Protein AF-A0A7J6PL85-F1 (afdb_monomer)

Structure (mmCIF, N/CA/C/O backbone):
data_AF-A0A7J6PL85-F1
#
_entry.id   AF-A0A7J6PL85-F1
#
loop_
_atom_site.group_PDB
_atom_site.id
_atom_site.type_symbol
_atom_site.label_atom_id
_atom_site.label_alt_id
_atom_site.label_comp_id
_atom_site.label_asym_id
_atom_site.label_entity_id
_atom_site.label_seq_id
_atom_site.pdbx_PDB_ins_code
_atom_site.Cartn_x
_atom_site.Cartn_y
_atom_site.Cartn_z
_atom_site.occupancy
_atom_site.B_iso_or_equiv
_atom_site.auth_seq_id
_atom_site.auth_comp_id
_atom_site.auth_asym_id
_atom_site.auth_atom_id
_atom_site.pdbx_PDB_model_num
ATOM 1 N N . MET A 1 1 ? -29.085 -3.460 -25.837 1.00 32.34 1 MET A N 1
ATOM 2 C CA . MET A 1 1 ? -28.084 -3.236 -24.777 1.00 32.34 1 MET A CA 1
ATOM 3 C C . MET A 1 1 ? -27.396 -4.567 -24.543 1.00 32.34 1 MET A C 1
ATOM 5 O O . MET A 1 1 ? -28.052 -5.490 -24.081 1.00 32.34 1 MET A O 1
ATOM 9 N N . SER A 1 2 ? -26.162 -4.719 -25.025 1.00 23.70 2 SER A N 1
ATOM 10 C CA . SER A 1 2 ? -25.351 -5.925 -24.816 1.00 23.70 2 SER A CA 1
ATOM 11 C C . SER A 1 2 ? -24.736 -5.886 -23.416 1.00 23.70 2 SER A C 1
ATOM 13 O O . SER A 1 2 ? -24.353 -4.797 -22.989 1.00 23.70 2 SER A O 1
ATOM 15 N N . PRO A 1 3 ? -24.617 -7.018 -22.706 1.00 29.41 3 PRO A N 1
ATOM 16 C CA . PRO A 1 3 ? -23.862 -7.046 -21.464 1.00 29.41 3 PRO A CA 1
ATOM 17 C C . PRO A 1 3 ? -22.378 -6.866 -21.807 1.00 29.41 3 PRO A C 1
ATOM 19 O O . PRO A 1 3 ? -21.839 -7.587 -22.646 1.00 29.41 3 PRO A O 1
ATOM 22 N N . THR A 1 4 ? -21.749 -5.855 -21.219 1.00 28.17 4 THR A N 1
ATOM 23 C CA . THR A 1 4 ? -20.310 -5.598 -21.306 1.00 28.17 4 THR A CA 1
ATOM 24 C C . THR A 1 4 ? -19.564 -6.749 -20.628 1.00 28.17 4 THR A C 1
ATOM 26 O O . THR A 1 4 ? -19.871 -7.118 -19.496 1.00 28.17 4 THR A O 1
ATOM 29 N N . SER A 1 5 ? -18.627 -7.363 -21.345 1.00 25.48 5 SER A N 1
ATOM 30 C CA . SER A 1 5 ? -17.845 -8.509 -20.877 1.00 25.48 5 SER A CA 1
ATOM 31 C C . SER A 1 5 ? -16.784 -8.064 -19.865 1.00 25.48 5 SER A C 1
ATOM 33 O O . SER A 1 5 ? -15.916 -7.266 -20.206 1.00 25.48 5 SER A O 1
ATOM 35 N N . LEU A 1 6 ? -16.829 -8.598 -18.643 1.00 31.00 6 LEU A N 1
ATOM 36 C CA . LEU A 1 6 ? -15.729 -8.531 -17.674 1.00 31.00 6 LEU A CA 1
ATOM 37 C C . LEU A 1 6 ? -14.743 -9.677 -17.956 1.00 31.00 6 LEU A C 1
ATOM 39 O O . LEU A 1 6 ? -15.167 -10.824 -18.114 1.00 31.00 6 LEU A O 1
ATOM 43 N N . LEU A 1 7 ? -13.444 -9.377 -18.025 1.00 30.30 7 LEU A N 1
ATOM 44 C CA . LEU A 1 7 ? -12.375 -10.362 -18.216 1.00 30.30 7 LEU A CA 1
ATOM 45 C C . LEU A 1 7 ? -11.677 -10.610 -16.867 1.00 30.30 7 LEU A C 1
ATOM 47 O O . LEU A 1 7 ? -11.223 -9.662 -16.235 1.00 30.30 7 LEU A O 1
ATOM 51 N N . PHE A 1 8 ? -11.584 -11.870 -16.435 1.00 33.50 8 PHE A N 1
ATOM 52 C CA . PHE A 1 8 ? -10.856 -12.275 -15.226 1.00 33.50 8 PHE A CA 1
ATOM 53 C C . PHE A 1 8 ? -9.713 -13.212 -15.602 1.00 33.50 8 PHE A C 1
ATOM 55 O O . PHE A 1 8 ? -9.934 -14.197 -16.307 1.00 33.50 8 PHE A O 1
ATOM 62 N N . ALA A 1 9 ? -8.511 -12.926 -15.104 1.00 36.53 9 ALA A N 1
ATOM 63 C CA . ALA A 1 9 ? -7.344 -13.786 -15.253 1.00 36.53 9 ALA A CA 1
ATOM 64 C C . ALA A 1 9 ? -6.794 -14.140 -13.865 1.00 36.53 9 ALA A C 1
ATOM 66 O O . ALA A 1 9 ? -6.409 -13.265 -13.094 1.00 36.53 9 ALA A O 1
ATOM 67 N N . ALA A 1 10 ? -6.760 -15.433 -13.543 1.00 36.88 10 ALA A N 1
ATOM 68 C CA . ALA A 1 10 ? -6.036 -15.950 -12.388 1.00 36.88 10 ALA A CA 1
ATOM 69 C C . ALA A 1 10 ? -4.664 -16.438 -12.867 1.00 36.88 10 ALA A C 1
ATOM 71 O O . ALA A 1 10 ? -4.587 -17.377 -13.661 1.00 36.88 10 ALA A O 1
ATOM 72 N N . VAL A 1 11 ? -3.586 -15.807 -12.397 1.00 41.03 11 VAL A N 1
ATOM 73 C CA . VAL A 1 11 ? -2.214 -16.178 -12.767 1.00 41.03 11 VAL A CA 1
ATOM 74 C C . VAL A 1 11 ? -1.574 -16.947 -11.611 1.00 41.03 11 VAL A C 1
ATOM 76 O O . VAL A 1 11 ? -1.274 -16.394 -10.556 1.00 41.03 11 VAL A O 1
ATOM 79 N N . LEU A 1 12 ? -1.352 -18.249 -11.806 1.00 41.53 12 LEU A N 1
ATOM 80 C CA . LEU A 1 12 ? -0.522 -19.065 -10.918 1.00 41.53 12 LEU A CA 1
ATOM 81 C C . LEU A 1 12 ? 0.954 -18.797 -11.244 1.00 41.53 12 LEU A C 1
ATOM 83 O O . LEU A 1 12 ? 1.501 -19.345 -12.199 1.00 41.53 12 LEU A O 1
ATOM 87 N N . LEU A 1 13 ? 1.616 -17.977 -10.423 1.00 46.09 13 LEU A N 1
ATOM 88 C CA . LEU A 1 13 ? 3.002 -17.526 -10.636 1.00 46.09 13 LEU A CA 1
ATOM 89 C C . LEU A 1 13 ? 4.075 -18.629 -10.578 1.00 46.09 13 LEU A C 1
ATOM 91 O O . LEU A 1 13 ? 5.240 -18.364 -10.855 1.00 46.09 13 LEU A O 1
ATOM 95 N N . GLY A 1 14 ? 3.713 -19.876 -10.263 1.00 39.44 14 GLY A N 1
ATOM 96 C CA . GLY A 1 14 ? 4.675 -20.964 -10.065 1.00 39.44 14 GLY A CA 1
ATOM 97 C C . GLY A 1 14 ? 5.563 -21.290 -11.274 1.00 39.44 14 GLY A C 1
ATOM 98 O O . GLY A 1 14 ? 6.626 -21.862 -11.065 1.00 39.44 14 GLY A O 1
ATOM 99 N N . ASN A 1 15 ? 5.161 -20.921 -12.501 1.00 41.66 15 ASN A N 1
ATOM 100 C CA . ASN A 1 15 ? 5.926 -21.167 -13.738 1.00 41.66 15 ASN A CA 1
ATOM 101 C C . ASN A 1 15 ? 5.885 -20.018 -14.774 1.00 41.66 15 ASN A C 1
ATOM 103 O O . ASN A 1 15 ? 6.447 -20.177 -15.854 1.00 41.66 15 ASN A O 1
ATOM 107 N N . VAL A 1 16 ? 5.202 -18.898 -14.498 1.00 46.56 16 VAL A N 1
ATOM 108 C CA . VAL A 1 16 ? 4.890 -17.859 -15.515 1.00 46.56 16 VAL A CA 1
ATOM 109 C C . VAL A 1 16 ? 5.818 -16.642 -15.429 1.00 46.56 16 VAL A C 1
ATOM 111 O O . VAL A 1 16 ? 5.873 -15.825 -16.342 1.00 46.56 16 VAL A O 1
ATOM 114 N N . ILE A 1 17 ? 6.609 -16.532 -14.362 1.00 51.84 17 ILE A N 1
ATOM 115 C CA . ILE A 1 17 ? 7.588 -15.457 -14.236 1.00 51.84 17 ILE A CA 1
ATOM 116 C C . ILE A 1 17 ? 8.769 -15.771 -15.169 1.00 51.84 17 ILE A C 1
ATOM 118 O O . ILE A 1 17 ? 9.595 -16.637 -14.874 1.00 51.84 17 ILE A O 1
ATOM 122 N N . GLY A 1 18 ? 8.821 -15.093 -16.320 1.00 59.50 18 GLY A N 1
ATOM 123 C CA . GLY A 1 18 ? 9.955 -15.146 -17.245 1.00 59.50 18 GLY A CA 1
ATOM 124 C C . GLY A 1 18 ? 11.273 -14.722 -16.582 1.00 59.50 18 GLY A C 1
ATOM 125 O O . GLY A 1 18 ? 11.308 -14.321 -15.419 1.00 59.50 18 GLY A O 1
ATOM 126 N N . GLN A 1 19 ? 12.391 -14.801 -17.311 1.00 74.31 19 GLN A N 1
ATOM 127 C CA . GLN A 1 19 ? 13.649 -14.233 -16.815 1.00 74.31 19 GLN A CA 1
ATOM 128 C C . GLN A 1 19 ? 13.464 -12.730 -16.593 1.00 74.31 19 GLN A C 1
ATOM 130 O O . GLN A 1 19 ? 13.369 -11.974 -17.555 1.00 74.31 19 GLN A O 1
ATOM 135 N N . GLY A 1 20 ? 13.371 -12.326 -15.327 1.00 82.50 20 GLY A N 1
ATOM 136 C CA . GLY A 1 20 ? 13.202 -10.929 -14.968 1.00 82.50 20 GLY A CA 1
ATOM 137 C C . GLY A 1 20 ? 14.449 -10.113 -15.273 1.00 82.50 20 GLY A C 1
ATOM 138 O O . GLY A 1 20 ? 15.578 -10.604 -15.159 1.00 82.50 20 GLY A O 1
ATOM 139 N N . SER A 1 21 ? 14.243 -8.856 -15.636 1.00 89.00 21 SER A N 1
ATOM 140 C CA . SER A 1 21 ? 15.318 -7.900 -15.867 1.00 89.00 21 SER A CA 1
ATOM 141 C C . SER A 1 21 ? 15.593 -7.135 -14.583 1.00 89.00 21 SER A C 1
ATOM 143 O O . SER A 1 21 ? 14.710 -6.485 -14.031 1.00 89.00 21 SER A O 1
ATOM 145 N N . VAL A 1 22 ? 16.830 -7.221 -14.094 1.00 91.62 22 VAL A N 1
ATOM 146 C CA . VAL A 1 22 ? 17.271 -6.402 -12.964 1.00 91.62 22 VAL A CA 1
ATOM 147 C C . VAL A 1 22 ? 17.474 -4.978 -13.451 1.00 91.62 22 VAL A C 1
ATOM 149 O O . VAL A 1 22 ? 18.217 -4.753 -14.407 1.00 91.62 22 VAL A O 1
ATOM 152 N N . VAL A 1 23 ? 16.846 -4.030 -12.768 1.00 92.31 23 VAL A N 1
ATOM 153 C CA . VAL A 1 23 ? 16.918 -2.609 -13.103 1.00 92.31 23 VAL A CA 1
ATOM 154 C C . VAL A 1 23 ? 17.496 -1.810 -11.953 1.00 92.31 23 VAL A C 1
ATOM 156 O O . VAL A 1 23 ? 17.342 -2.141 -10.774 1.00 92.31 23 VAL A O 1
ATOM 159 N N . GLN A 1 24 ? 18.215 -0.755 -12.318 1.00 89.94 24 GLN A N 1
ATOM 160 C CA . GLN A 1 24 ? 18.786 0.158 -11.350 1.00 89.94 24 GLN A CA 1
ATOM 161 C C . GLN A 1 24 ? 17.707 1.135 -10.883 1.00 89.94 24 GLN A C 1
ATOM 163 O O . GLN A 1 24 ? 17.022 1.764 -11.692 1.00 89.94 24 GLN A O 1
ATOM 168 N N . LEU A 1 25 ? 17.597 1.270 -9.564 1.00 92.12 25 LEU A N 1
ATOM 169 C CA . LEU A 1 25 ? 16.808 2.306 -8.923 1.00 92.12 25 LEU A CA 1
ATOM 170 C C . LEU A 1 25 ? 17.725 3.301 -8.231 1.00 92.12 25 LEU A C 1
ATOM 172 O O . LEU A 1 25 ? 18.652 2.927 -7.507 1.00 92.12 25 LEU A O 1
ATOM 176 N N . GLU A 1 26 ? 17.423 4.573 -8.421 1.00 94.38 26 GLU A N 1
ATOM 177 C CA . GLU A 1 26 ? 17.854 5.627 -7.524 1.00 94.38 26 GLU A CA 1
ATOM 178 C C . GLU A 1 26 ? 16.820 5.748 -6.409 1.00 94.38 26 GLU A C 1
ATOM 180 O O . GLU A 1 26 ? 15.614 5.684 -6.654 1.00 94.38 26 GLU A O 1
ATOM 185 N N . GLN A 1 27 ? 17.285 5.905 -5.171 1.00 94.38 27 GLN A N 1
ATOM 186 C CA . GLN A 1 27 ? 16.391 6.112 -4.040 1.00 94.38 27 GLN A CA 1
ATOM 187 C C . GLN A 1 27 ? 16.843 7.278 -3.172 1.00 94.38 27 GLN A C 1
ATOM 189 O O . GLN A 1 27 ? 18.034 7.443 -2.900 1.00 94.38 27 GLN A O 1
ATOM 194 N N . GLU A 1 28 ? 15.880 8.055 -2.688 1.00 94.12 28 GLU A N 1
ATOM 195 C CA . GLU A 1 28 ? 16.103 9.136 -1.734 1.00 94.12 28 GLU A CA 1
ATOM 196 C C . GLU A 1 28 ? 15.098 9.035 -0.585 1.00 94.12 28 GLU A C 1
ATOM 198 O O . GLU A 1 28 ? 13.895 8.900 -0.802 1.00 94.12 28 GLU A O 1
ATOM 203 N N . SER A 1 29 ? 15.579 9.118 0.658 1.00 91.38 29 SER A N 1
ATOM 204 C CA . SER A 1 29 ? 14.690 9.216 1.815 1.00 91.38 29 SER A CA 1
ATOM 205 C C . SER A 1 29 ? 14.202 10.650 1.963 1.00 91.38 29 SER A C 1
ATOM 207 O O . SER A 1 29 ? 14.999 11.564 2.165 1.00 91.38 29 SER A O 1
ATOM 209 N N . LEU A 1 30 ? 12.888 10.828 1.963 1.00 88.56 30 LEU A N 1
ATOM 210 C CA . LEU A 1 30 ? 12.259 12.134 2.091 1.00 88.56 30 LEU A CA 1
ATOM 211 C C . LEU A 1 30 ? 11.667 12.337 3.488 1.00 88.56 30 LEU A C 1
ATOM 213 O O . LEU A 1 30 ? 11.189 11.381 4.111 1.00 88.56 30 LEU A O 1
ATOM 217 N N . PRO A 1 31 ? 11.657 13.580 3.998 1.00 84.19 31 PRO A N 1
ATOM 218 C CA . PRO A 1 31 ? 10.855 13.908 5.161 1.00 84.19 31 PRO A CA 1
ATOM 219 C C . PRO A 1 31 ? 9.374 13.819 4.793 1.00 84.19 31 PRO A C 1
ATOM 221 O O . PRO A 1 31 ? 8.938 14.336 3.766 1.00 84.19 31 PRO A O 1
ATOM 224 N N . PHE A 1 32 ? 8.584 13.217 5.673 1.00 80.12 32 PHE A N 1
ATOM 225 C CA . PHE A 1 32 ? 7.135 13.250 5.557 1.00 80.12 32 PHE A CA 1
ATOM 226 C C . PHE A 1 32 ? 6.590 14.404 6.382 1.00 80.12 32 PHE A C 1
ATOM 228 O O . PHE A 1 32 ? 6.804 14.471 7.597 1.00 80.12 32 PHE A O 1
ATOM 235 N N . LEU A 1 33 ? 5.933 15.330 5.690 1.00 71.56 33 LEU A N 1
ATOM 236 C CA . LEU A 1 33 ? 5.403 16.555 6.260 1.00 71.56 33 LEU A CA 1
ATOM 237 C C . LEU A 1 33 ? 3.882 16.488 6.278 1.00 71.56 33 LEU A C 1
ATOM 239 O O . LEU A 1 33 ? 3.248 16.353 5.235 1.00 71.56 33 LEU A O 1
ATOM 243 N N . VAL A 1 34 ? 3.292 16.658 7.457 1.00 68.06 34 VAL A N 1
ATOM 244 C CA . VAL A 1 34 ? 1.852 16.908 7.598 1.00 68.06 34 VAL A CA 1
ATOM 245 C C . VAL A 1 34 ? 1.702 18.253 8.277 1.00 68.06 34 VAL A C 1
ATOM 247 O O . VAL A 1 34 ? 2.206 18.452 9.383 1.00 68.06 34 VAL A O 1
ATOM 250 N N . ASN A 1 35 ? 1.046 19.196 7.597 1.00 65.81 35 ASN A N 1
ATOM 251 C CA . ASN A 1 35 ? 0.912 20.582 8.059 1.00 65.81 35 ASN A CA 1
ATOM 252 C C . ASN A 1 35 ? 2.269 21.200 8.470 1.00 65.81 35 ASN A C 1
ATOM 254 O O . ASN A 1 35 ? 2.372 21.864 9.499 1.00 65.81 35 ASN A O 1
ATOM 258 N N . GLY A 1 36 ? 3.331 20.911 7.708 1.00 65.25 36 GLY A N 1
ATOM 259 C CA . GLY A 1 36 ? 4.684 21.422 7.960 1.00 65.25 36 GLY A CA 1
ATOM 260 C C . GLY A 1 36 ? 5.449 20.773 9.123 1.00 65.25 36 GLY A C 1
ATOM 261 O O . GLY A 1 36 ? 6.553 21.213 9.427 1.00 65.25 36 GLY A O 1
ATOM 262 N N . THR A 1 37 ? 4.909 19.735 9.771 1.00 63.72 37 THR A N 1
ATOM 263 C CA . THR A 1 37 ? 5.588 19.016 10.868 1.00 63.72 37 THR A CA 1
ATOM 264 C C . THR A 1 37 ? 6.171 17.693 10.364 1.00 63.72 37 THR A C 1
ATOM 266 O O . THR A 1 37 ? 5.500 16.989 9.614 1.00 63.72 37 THR A O 1
ATOM 269 N N . THR A 1 38 ? 7.402 17.348 10.762 1.00 68.12 38 THR A N 1
ATOM 270 C CA . THR A 1 38 ? 8.049 16.052 10.469 1.00 68.12 38 THR A CA 1
ATOM 271 C C . THR A 1 38 ? 7.699 14.986 11.513 1.00 68.12 38 THR A C 1
ATOM 273 O O . THR A 1 38 ? 7.368 15.314 12.650 1.00 68.12 38 THR A O 1
ATOM 276 N N . GLY A 1 39 ? 7.805 13.699 11.150 1.00 63.38 39 GLY A N 1
ATOM 277 C CA . GLY A 1 39 ? 7.659 12.586 12.106 1.00 63.38 39 GLY A CA 1
ATOM 278 C C . GLY A 1 39 ? 6.240 12.459 12.662 1.00 63.38 39 GLY A C 1
ATOM 279 O O . GLY A 1 39 ? 6.032 12.379 13.871 1.00 63.38 39 GLY A O 1
ATOM 280 N N . VAL A 1 40 ? 5.255 12.526 11.769 1.00 82.00 40 VAL A N 1
ATOM 281 C CA . VAL A 1 40 ? 3.859 12.739 12.143 1.00 82.00 40 VAL A CA 1
ATOM 282 C C . VAL A 1 40 ? 3.195 11.429 12.544 1.00 82.00 40 VAL A C 1
ATOM 284 O O . VAL A 1 40 ? 3.181 10.457 11.788 1.00 82.00 40 VAL A O 1
ATOM 287 N N . THR A 1 41 ? 2.558 11.456 13.711 1.00 87.25 41 THR A N 1
ATOM 288 C CA . THR A 1 41 ? 1.523 10.495 14.087 1.00 87.25 41 THR A CA 1
ATOM 289 C C . THR A 1 41 ? 0.158 11.079 13.745 1.00 87.25 41 THR A C 1
ATOM 291 O O . THR A 1 41 ? -0.260 12.085 14.322 1.00 87.25 41 THR A O 1
ATOM 294 N N . ILE A 1 42 ? -0.562 10.439 12.827 1.00 88.81 42 ILE A N 1
ATOM 295 C CA . ILE A 1 42 ? -1.944 10.781 12.492 1.00 88.81 42 ILE A CA 1
ATOM 296 C C . ILE A 1 42 ? -2.858 10.004 13.443 1.00 88.81 42 ILE A C 1
ATOM 298 O O . ILE A 1 42 ? -2.904 8.779 13.423 1.00 88.81 42 ILE A O 1
ATOM 302 N N . THR A 1 43 ? -3.562 10.712 14.321 1.00 90.81 43 THR A N 1
ATOM 303 C CA . THR A 1 43 ? -4.440 10.102 15.332 1.00 90.81 43 THR A CA 1
ATOM 304 C C . THR A 1 43 ? -5.860 9.957 14.794 1.00 90.81 43 THR A C 1
ATOM 306 O O . THR A 1 43 ? -6.451 10.940 14.352 1.00 90.81 43 THR A O 1
ATOM 309 N N . SER A 1 44 ? -6.449 8.767 14.919 1.00 91.81 44 SER A N 1
ATOM 310 C CA . SER A 1 44 ? -7.852 8.497 14.571 1.00 91.81 44 SER A CA 1
ATOM 311 C C . SER A 1 44 ? -8.636 7.918 15.761 1.00 91.81 44 SER A C 1
ATOM 313 O O . SER A 1 44 ? -8.043 7.526 16.777 1.00 91.81 44 SER A O 1
ATOM 315 N N . PRO A 1 45 ? -9.976 7.815 15.677 1.00 92.56 45 PRO A N 1
ATOM 316 C CA . PRO A 1 45 ? -10.778 7.170 16.716 1.00 92.56 45 PRO A CA 1
ATOM 317 C C . PRO A 1 45 ? -10.419 5.697 16.964 1.00 92.56 45 PRO A C 1
ATOM 319 O O . PRO A 1 45 ? -10.600 5.216 18.083 1.00 92.56 45 PRO A O 1
ATOM 322 N N . ILE A 1 46 ? -9.901 4.987 15.954 1.00 93.44 46 ILE A N 1
ATOM 323 C CA . ILE A 1 46 ? -9.644 3.539 16.027 1.00 93.44 46 ILE A CA 1
ATOM 324 C C . ILE A 1 46 ? -8.163 3.165 16.078 1.00 93.44 46 ILE A C 1
ATOM 326 O O . ILE A 1 46 ? -7.840 1.993 16.234 1.00 93.44 46 ILE A O 1
ATOM 330 N N . GLY A 1 47 ? -7.255 4.131 15.994 1.00 94.31 47 GLY A N 1
ATOM 331 C CA . GLY A 1 47 ? -5.822 3.864 16.005 1.00 94.31 47 GLY A CA 1
ATOM 332 C C . GLY A 1 47 ? -4.998 5.065 15.593 1.00 94.31 47 GLY A C 1
ATOM 333 O O . GLY A 1 47 ? -5.543 6.067 15.129 1.00 94.31 47 GLY A O 1
ATOM 334 N N . ASP A 1 48 ? -3.692 4.939 15.746 1.00 95.12 48 ASP A N 1
ATOM 335 C CA . ASP A 1 48 ? -2.740 5.968 15.354 1.00 95.12 48 ASP A CA 1
ATOM 336 C C . ASP A 1 48 ? -1.899 5.442 14.186 1.00 95.12 48 ASP A C 1
ATOM 338 O O . ASP A 1 48 ? -1.465 4.292 14.205 1.00 95.12 48 ASP A O 1
ATOM 342 N N . LEU A 1 49 ? -1.699 6.260 13.158 1.00 94.25 49 LEU A N 1
ATOM 343 C CA . LEU A 1 49 ? -0.874 5.946 11.996 1.00 94.25 49 LEU A CA 1
ATOM 344 C C . LEU A 1 49 ? 0.431 6.739 12.109 1.00 94.25 49 LEU A C 1
ATOM 346 O O . LEU A 1 49 ? 0.444 7.960 11.953 1.00 94.25 49 LEU A O 1
ATOM 350 N N . MET A 1 50 ? 1.517 6.056 12.453 1.00 94.19 50 MET A N 1
ATOM 351 C CA . MET A 1 50 ? 2.824 6.654 12.709 1.00 94.19 50 MET A CA 1
ATOM 352 C C . MET A 1 50 ? 3.692 6.547 11.462 1.00 94.19 50 MET A C 1
ATOM 354 O O . MET A 1 50 ? 3.965 5.444 10.994 1.00 94.19 50 MET A O 1
ATOM 358 N N . HIS A 1 51 ? 4.136 7.679 10.919 1.00 93.00 51 HIS A N 1
ATOM 359 C CA . HIS A 1 51 ? 5.057 7.673 9.783 1.00 93.00 51 HIS A CA 1
ATOM 360 C C . HIS A 1 51 ? 6.399 7.030 10.151 1.00 93.00 51 HIS A C 1
ATOM 362 O O . HIS A 1 51 ? 6.999 7.375 11.169 1.00 93.00 51 HIS A O 1
ATOM 368 N N . ILE A 1 52 ? 6.870 6.115 9.301 1.00 93.94 52 ILE A N 1
ATOM 369 C CA . ILE A 1 52 ? 8.174 5.458 9.441 1.00 93.94 52 ILE A CA 1
ATOM 370 C C . ILE A 1 52 ? 9.170 6.039 8.438 1.00 93.94 52 ILE A C 1
ATOM 372 O O . ILE A 1 52 ? 10.271 6.461 8.814 1.00 93.94 52 ILE A O 1
ATOM 376 N N . GLN A 1 53 ? 8.789 6.053 7.157 1.00 93.50 53 GLN A N 1
ATOM 377 C CA . GLN A 1 53 ? 9.662 6.455 6.058 1.00 93.50 53 GLN A CA 1
ATOM 378 C C . GLN A 1 53 ? 8.870 6.804 4.800 1.00 93.50 53 GLN A C 1
ATOM 380 O O . GLN A 1 53 ? 7.818 6.229 4.540 1.00 93.50 53 GLN A O 1
ATOM 385 N N . THR A 1 54 ? 9.402 7.735 4.013 1.00 91.94 54 THR A N 1
ATOM 386 C CA . THR A 1 54 ? 9.017 7.936 2.615 1.00 91.94 54 THR A CA 1
ATOM 387 C C . THR A 1 54 ? 10.272 7.797 1.768 1.00 91.94 54 THR A C 1
ATOM 389 O O . THR A 1 54 ? 11.272 8.465 2.034 1.00 91.94 54 THR A O 1
ATOM 392 N N . LEU A 1 55 ? 10.227 6.911 0.782 1.00 92.94 55 LEU A N 1
ATOM 393 C CA . LEU A 1 55 ? 11.259 6.729 -0.226 1.00 92.94 55 LEU A CA 1
ATOM 394 C C . LEU A 1 55 ? 10.755 7.287 -1.547 1.00 92.94 55 LEU A C 1
ATOM 396 O O . LEU A 1 55 ? 9.681 6.911 -2.006 1.00 92.94 55 LEU A O 1
ATOM 400 N N . ARG A 1 56 ? 11.551 8.149 -2.166 1.00 92.38 56 ARG A N 1
ATOM 401 C CA . ARG A 1 56 ? 11.438 8.463 -3.584 1.00 92.38 56 ARG A CA 1
ATOM 402 C C . ARG A 1 56 ? 12.239 7.434 -4.346 1.00 92.38 56 ARG A C 1
ATOM 404 O O . ARG A 1 56 ? 13.428 7.302 -4.078 1.00 92.38 56 ARG A O 1
ATOM 411 N N . LEU A 1 57 ? 11.592 6.720 -5.247 1.00 92.69 57 LEU A N 1
ATOM 412 C CA . LEU A 1 57 ? 12.198 5.766 -6.158 1.00 92.69 57 LEU A CA 1
ATOM 413 C C . LEU A 1 57 ? 12.186 6.399 -7.544 1.00 92.69 57 LEU A C 1
ATOM 415 O O . LEU A 1 57 ? 11.150 6.898 -7.973 1.00 92.69 57 LEU A O 1
ATOM 419 N N . ALA A 1 58 ? 13.326 6.402 -8.218 1.00 92.12 58 ALA A N 1
ATOM 420 C CA . ALA A 1 58 ? 13.445 6.882 -9.585 1.00 92.12 58 ALA A CA 1
ATOM 421 C C . ALA A 1 58 ? 14.191 5.851 -10.429 1.00 92.12 58 ALA A C 1
ATOM 423 O O . ALA A 1 58 ? 15.108 5.179 -9.945 1.00 92.12 58 ALA A O 1
ATOM 424 N N . SER A 1 59 ? 13.804 5.729 -11.693 1.00 90.06 59 SER A N 1
ATOM 425 C CA . SER A 1 59 ? 14.505 4.885 -12.655 1.00 90.06 59 SER A CA 1
ATOM 426 C C . SER A 1 59 ? 14.621 5.599 -13.995 1.00 90.06 59 SER A C 1
ATOM 428 O O . SER A 1 59 ? 13.663 6.242 -14.421 1.00 90.06 59 SER A O 1
ATOM 430 N N . PRO A 1 60 ? 15.756 5.464 -14.706 1.00 87.50 60 PRO A N 1
ATOM 431 C CA . PRO A 1 60 ? 15.808 5.835 -16.115 1.00 87.50 60 PRO A CA 1
ATOM 432 C C . PRO A 1 60 ? 14.941 4.910 -16.988 1.00 87.50 60 PRO A C 1
ATOM 434 O O . PRO A 1 60 ? 14.662 5.255 -18.134 1.00 87.50 60 PRO A O 1
ATOM 437 N N . ASP A 1 61 ? 14.542 3.742 -16.471 1.00 88.19 61 ASP A N 1
ATOM 438 C CA . ASP A 1 61 ? 13.639 2.815 -17.142 1.00 88.19 61 ASP A CA 1
ATOM 439 C C . ASP A 1 61 ? 12.183 3.119 -16.761 1.00 88.19 61 ASP A C 1
ATOM 441 O O . ASP A 1 61 ? 11.746 2.869 -15.637 1.00 88.19 61 ASP A O 1
ATOM 445 N N . SER A 1 62 ? 11.423 3.655 -17.718 1.00 83.38 62 SER A N 1
ATOM 446 C CA . SER A 1 62 ? 10.022 4.032 -17.517 1.00 83.38 62 SER A CA 1
ATOM 447 C C . SER A 1 62 ? 9.101 2.851 -17.200 1.00 83.38 62 SER A C 1
ATOM 449 O O . SER A 1 62 ? 8.010 3.079 -16.691 1.00 83.38 62 SER A O 1
ATOM 451 N N . SER A 1 63 ? 9.509 1.607 -17.480 1.00 80.19 63 SER A N 1
ATOM 452 C CA . SER A 1 63 ? 8.690 0.412 -17.198 1.00 80.19 63 SER A CA 1
ATOM 453 C C . SER A 1 63 ? 8.587 0.072 -15.704 1.00 80.19 63 SER A C 1
ATOM 455 O O . SER A 1 63 ? 7.693 -0.667 -15.292 1.00 80.19 63 SER A O 1
ATOM 457 N N . VAL A 1 64 ? 9.465 0.647 -14.873 1.00 80.06 64 VAL A N 1
ATOM 458 C CA . VAL A 1 64 ? 9.459 0.478 -13.406 1.00 80.06 64 VAL A CA 1
ATOM 459 C C . VAL A 1 64 ? 8.430 1.380 -12.720 1.00 80.06 64 VAL A C 1
ATOM 461 O O . VAL A 1 64 ? 8.227 1.288 -11.514 1.00 80.06 64 VAL A O 1
ATOM 464 N N . LEU A 1 65 ? 7.817 2.290 -13.468 1.00 78.06 65 LEU A N 1
ATOM 465 C CA . LEU A 1 65 ? 7.026 3.403 -12.954 1.00 78.06 65 LEU A CA 1
ATOM 466 C C . LEU A 1 65 ? 5.552 3.197 -13.322 1.00 78.06 65 LEU A C 1
ATOM 468 O O . LEU A 1 65 ? 5.224 2.246 -14.030 1.00 78.06 65 LEU A O 1
ATOM 472 N N . GLY A 1 66 ? 4.646 4.041 -12.824 1.00 78.25 66 GLY A N 1
ATOM 473 C CA . GLY A 1 66 ? 3.213 3.806 -13.049 1.00 78.25 66 GLY A CA 1
ATOM 474 C C . GLY A 1 66 ? 2.648 2.729 -12.117 1.00 78.25 66 GLY A C 1
ATOM 475 O O . GLY A 1 66 ? 1.817 1.921 -12.527 1.00 78.25 66 GLY A O 1
ATOM 476 N N . MET A 1 67 ? 3.174 2.611 -10.893 1.00 85.81 67 MET A N 1
ATOM 477 C CA . MET A 1 67 ? 2.840 1.494 -10.004 1.00 85.81 67 MET A CA 1
ATOM 478 C C . MET A 1 67 ? 1.493 1.733 -9.307 1.00 85.81 67 MET A C 1
ATOM 480 O O . MET A 1 67 ? 1.380 2.541 -8.384 1.00 85.81 67 MET A O 1
ATOM 484 N N . SER A 1 68 ? 0.467 0.986 -9.720 1.00 77.75 68 SER A N 1
ATOM 485 C CA . SER A 1 68 ? -0.927 1.216 -9.311 1.00 77.75 68 SER A CA 1
ATOM 486 C C . SER A 1 68 ? -1.388 0.356 -8.128 1.00 77.75 68 SER A C 1
ATOM 488 O O . SER A 1 68 ? -2.243 0.779 -7.350 1.00 77.75 68 SER A O 1
ATOM 490 N N . SER A 1 69 ? -0.793 -0.823 -7.926 1.00 85.75 69 SER A N 1
ATOM 491 C CA . SER A 1 69 ? -1.038 -1.670 -6.753 1.00 85.75 69 SER A CA 1
ATOM 492 C C . SER A 1 69 ? 0.227 -2.334 -6.267 1.00 85.75 69 SER A C 1
ATOM 494 O O . SER A 1 69 ? 1.152 -2.584 -7.036 1.00 85.75 69 SER A O 1
ATOM 496 N N . ILE A 1 70 ? 0.251 -2.585 -4.960 1.00 92.31 70 ILE A N 1
ATOM 497 C CA . ILE A 1 70 ? 1.368 -3.187 -4.262 1.00 92.31 70 ILE A CA 1
ATOM 498 C C . ILE A 1 70 ? 0.891 -4.303 -3.337 1.00 92.31 70 ILE A C 1
ATOM 500 O O . ILE A 1 70 ? -0.191 -4.239 -2.760 1.00 92.31 70 ILE A O 1
ATOM 504 N N . LEU A 1 71 ? 1.752 -5.291 -3.142 1.00 91.44 71 LEU A N 1
ATOM 505 C CA . LEU A 1 71 ? 1.704 -6.284 -2.083 1.00 91.44 71 LEU A CA 1
ATOM 506 C C . LEU A 1 71 ? 3.069 -6.341 -1.418 1.00 91.44 71 LEU A C 1
ATOM 508 O O . LEU A 1 71 ? 4.097 -6.192 -2.069 1.00 91.44 71 LEU A O 1
ATOM 512 N N . VAL A 1 72 ? 3.092 -6.608 -0.118 1.00 92.62 72 VAL A N 1
ATOM 513 C CA . VAL A 1 72 ? 4.343 -6.801 0.617 1.00 92.62 72 VAL A CA 1
ATOM 514 C C . VAL A 1 72 ? 4.378 -8.220 1.151 1.00 92.62 72 VAL A C 1
ATOM 516 O O . VAL A 1 72 ? 3.379 -8.732 1.663 1.00 92.62 72 VAL A O 1
ATOM 519 N N . SER A 1 73 ? 5.529 -8.873 1.017 1.00 90.81 73 SER A N 1
ATOM 520 C CA . SER A 1 73 ? 5.731 -10.224 1.514 1.00 90.81 73 SER A CA 1
ATOM 521 C C . SER A 1 73 ? 5.489 -10.275 3.021 1.00 90.81 73 SER A C 1
ATOM 523 O O . SER A 1 73 ? 5.710 -9.306 3.747 1.00 90.81 73 SER A O 1
ATOM 525 N N . THR A 1 74 ? 5.060 -11.430 3.529 1.00 88.44 74 THR A N 1
ATOM 526 C CA . THR A 1 74 ? 4.771 -11.583 4.972 1.00 88.44 74 THR A CA 1
ATOM 527 C C . THR A 1 74 ? 5.982 -11.233 5.855 1.00 88.44 74 THR A C 1
ATOM 529 O O . THR A 1 74 ? 5.832 -10.639 6.923 1.00 88.44 74 THR A O 1
ATOM 532 N N . ASP A 1 75 ? 7.193 -11.557 5.392 1.00 90.38 75 ASP A N 1
ATOM 533 C CA . ASP A 1 75 ? 8.454 -11.237 6.073 1.00 90.38 75 ASP A CA 1
ATOM 534 C C . ASP A 1 75 ? 8.927 -9.784 5.863 1.00 90.38 75 ASP A C 1
ATOM 536 O O . ASP A 1 75 ? 9.886 -9.358 6.502 1.00 90.38 75 ASP A O 1
ATOM 540 N N . GLY A 1 76 ? 8.252 -9.008 5.009 1.00 92.94 76 GLY A N 1
ATOM 541 C CA . GLY A 1 76 ? 8.596 -7.621 4.702 1.00 92.94 76 GLY A CA 1
ATOM 542 C C . GLY A 1 76 ? 9.879 -7.447 3.890 1.00 92.94 76 GLY A C 1
ATOM 543 O O . GLY A 1 76 ? 10.372 -6.327 3.801 1.00 92.94 76 GLY A O 1
ATOM 544 N N . SER A 1 77 ? 10.440 -8.528 3.342 1.00 94.56 77 SER A N 1
ATOM 545 C CA . SER A 1 77 ? 11.688 -8.500 2.569 1.00 94.56 77 SER A CA 1
ATOM 546 C C . SER A 1 77 ? 11.494 -8.201 1.083 1.00 94.56 77 SER A C 1
ATOM 548 O O . SER A 1 77 ? 12.467 -7.937 0.381 1.00 94.56 77 SER A O 1
ATOM 550 N N . GLU A 1 78 ? 10.260 -8.230 0.584 1.00 94.31 78 GLU A N 1
ATOM 551 C CA . GLU A 1 78 ? 9.959 -8.031 -0.829 1.00 94.31 78 GLU A CA 1
ATOM 552 C C . GLU A 1 78 ? 8.623 -7.303 -0.992 1.00 94.31 78 GLU A C 1
ATOM 554 O O . GLU A 1 78 ? 7.654 -7.589 -0.287 1.00 94.31 78 GLU A O 1
ATOM 559 N N . LEU A 1 79 ? 8.568 -6.363 -1.928 1.00 93.94 79 LEU A N 1
ATOM 560 C CA . LEU A 1 79 ? 7.341 -5.724 -2.389 1.00 93.94 79 LEU A CA 1
ATOM 561 C C . LEU A 1 79 ? 7.115 -6.138 -3.840 1.00 93.94 79 LEU A C 1
ATOM 563 O O . LEU A 1 79 ? 8.031 -6.050 -4.646 1.00 93.94 79 LEU A O 1
ATOM 567 N N . LEU A 1 80 ? 5.911 -6.583 -4.169 1.00 91.81 80 LEU A N 1
ATOM 568 C CA . LEU A 1 80 ? 5.452 -6.775 -5.539 1.00 91.81 80 LEU A CA 1
ATOM 569 C C . LEU A 1 80 ? 4.556 -5.598 -5.902 1.00 91.81 80 LEU A C 1
ATOM 571 O O . LEU A 1 80 ? 3.613 -5.315 -5.173 1.00 91.81 80 LEU A O 1
ATOM 575 N N . ALA A 1 81 ? 4.828 -4.945 -7.016 1.00 90.50 81 ALA A N 1
ATOM 576 C CA . ALA A 1 81 ? 4.000 -3.910 -7.597 1.00 90.50 81 ALA A CA 1
ATOM 577 C C . ALA A 1 81 ? 3.522 -4.325 -8.990 1.00 90.50 81 ALA A C 1
ATOM 579 O O . ALA A 1 81 ? 4.158 -5.143 -9.661 1.00 90.50 81 ALA A O 1
ATOM 580 N N . VAL A 1 82 ? 2.408 -3.742 -9.418 1.00 86.88 82 VAL A N 1
ATOM 581 C CA . VAL A 1 82 ? 1.920 -3.833 -10.796 1.00 86.88 82 VAL A CA 1
ATOM 582 C C . VAL A 1 82 ? 2.052 -2.467 -11.441 1.00 86.88 82 VAL A C 1
ATOM 584 O O . VAL A 1 82 ? 1.473 -1.501 -10.937 1.00 86.88 82 VAL A O 1
ATOM 587 N N . SER A 1 83 ? 2.819 -2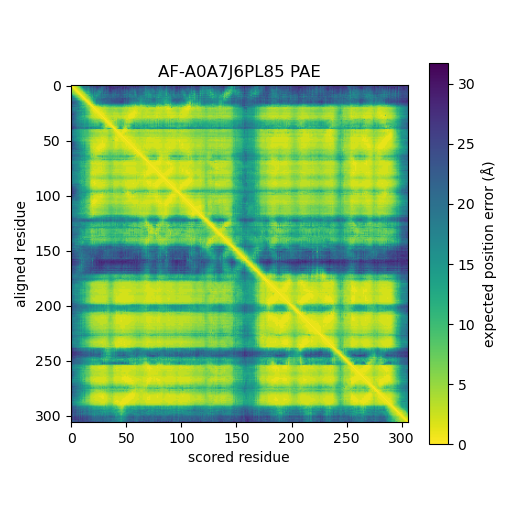.402 -12.525 1.00 84.94 83 SER A N 1
ATOM 588 C CA . SER A 1 83 ? 2.825 -1.264 -13.440 1.00 84.94 83 SER A CA 1
ATOM 589 C C . SER A 1 83 ? 1.806 -1.479 -14.561 1.00 84.94 83 SER A C 1
ATOM 591 O O . SER A 1 83 ? 1.151 -2.521 -14.638 1.00 84.94 83 SER A O 1
ATOM 593 N N . ASP A 1 84 ? 1.668 -0.497 -15.447 1.00 78.88 84 ASP A N 1
ATOM 594 C CA . ASP A 1 84 ? 0.751 -0.572 -16.590 1.00 78.88 84 ASP A CA 1
ATOM 595 C C . ASP A 1 84 ? 1.023 -1.765 -17.524 1.00 78.88 84 ASP A C 1
ATOM 597 O O . ASP A 1 84 ? 0.102 -2.262 -18.176 1.00 78.88 84 ASP A O 1
ATOM 601 N N . SER A 1 85 ? 2.272 -2.233 -17.595 1.00 79.81 85 SER A N 1
ATOM 602 C CA . SER A 1 85 ? 2.702 -3.295 -18.513 1.00 79.81 85 SER A CA 1
ATOM 603 C C . SER A 1 85 ? 3.376 -4.488 -17.840 1.00 79.81 85 SER A C 1
ATOM 605 O O . SER A 1 85 ? 3.470 -5.554 -18.450 1.00 79.81 85 SER A O 1
ATOM 607 N N . ASP A 1 86 ? 3.851 -4.339 -16.604 1.00 86.94 86 ASP A N 1
ATOM 608 C CA . ASP A 1 86 ? 4.770 -5.292 -15.994 1.00 86.94 86 ASP A CA 1
ATOM 609 C C . ASP A 1 86 ? 4.484 -5.522 -14.506 1.00 86.94 86 ASP A C 1
ATOM 611 O O . ASP A 1 86 ? 3.808 -4.760 -13.812 1.00 86.94 86 ASP A O 1
ATOM 615 N N . PHE A 1 87 ? 5.049 -6.607 -13.992 1.00 88.00 87 PHE A N 1
ATOM 616 C CA . PHE A 1 87 ? 5.212 -6.814 -12.563 1.00 88.00 87 PHE A CA 1
ATOM 617 C C . PHE A 1 87 ? 6.587 -6.318 -12.142 1.00 88.00 87 PHE A C 1
ATOM 619 O O . PHE A 1 87 ? 7.598 -6.684 -12.737 1.00 88.00 87 PHE A O 1
ATOM 626 N N . VAL A 1 88 ? 6.643 -5.550 -11.064 1.00 90.69 88 VAL A N 1
ATOM 627 C CA . VAL A 1 88 ? 7.898 -5.051 -10.504 1.00 90.69 88 VAL A CA 1
ATOM 628 C C . VAL A 1 88 ? 8.062 -5.628 -9.110 1.00 90.69 88 VAL A C 1
ATOM 630 O O . VAL A 1 88 ? 7.229 -5.390 -8.242 1.00 90.69 88 VAL A O 1
ATOM 633 N N . THR A 1 89 ? 9.135 -6.370 -8.852 1.00 92.62 89 THR A N 1
ATOM 634 C CA . THR A 1 89 ? 9.511 -6.718 -7.478 1.00 92.62 89 THR A CA 1
ATOM 635 C C . THR A 1 89 ? 10.602 -5.794 -6.975 1.00 92.62 89 THR A C 1
ATOM 637 O O . THR A 1 89 ? 11.578 -5.523 -7.671 1.00 92.62 89 THR A O 1
ATOM 640 N N . LEU A 1 90 ? 10.454 -5.325 -5.741 1.00 94.31 90 LEU A N 1
ATOM 641 C CA . LEU A 1 90 ? 11.441 -4.548 -5.012 1.00 94.31 90 LEU A CA 1
ATOM 642 C C . LEU A 1 90 ? 11.939 -5.385 -3.836 1.00 94.31 90 LEU A C 1
ATOM 644 O O . LEU A 1 90 ? 11.172 -5.715 -2.931 1.00 94.31 90 LEU A O 1
ATOM 648 N N . ALA A 1 91 ? 13.229 -5.704 -3.822 1.00 94.62 91 ALA A N 1
ATOM 649 C CA . ALA A 1 91 ? 13.866 -6.311 -2.663 1.00 94.62 91 ALA A CA 1
ATOM 650 C C . ALA A 1 91 ? 14.046 -5.242 -1.576 1.00 94.62 91 ALA A C 1
ATOM 652 O O . ALA A 1 91 ? 14.765 -4.255 -1.764 1.00 94.62 91 ALA A O 1
ATOM 653 N N . LEU A 1 92 ? 13.384 -5.437 -0.439 1.00 95.31 92 LEU A N 1
ATOM 654 C CA . LEU A 1 92 ? 13.417 -4.537 0.706 1.00 95.31 92 LEU A CA 1
ATOM 655 C C . LEU A 1 92 ? 14.470 -5.018 1.701 1.00 95.31 92 LEU A C 1
ATOM 657 O O . LEU A 1 92 ? 14.345 -6.068 2.333 1.00 95.31 92 LEU A O 1
ATOM 661 N N . GLN A 1 93 ? 15.516 -4.220 1.874 1.00 94.88 93 GLN A N 1
ATOM 662 C CA . GLN A 1 93 ? 16.543 -4.468 2.868 1.00 94.88 93 GLN A CA 1
ATOM 663 C C . GLN A 1 93 ? 16.227 -3.671 4.138 1.00 94.88 93 GLN A C 1
ATOM 665 O O . GLN A 1 93 ? 16.234 -2.437 4.089 1.00 94.88 93 GLN A O 1
ATOM 670 N N . PRO A 1 94 ? 15.967 -4.332 5.280 1.00 91.50 94 PRO A N 1
ATOM 671 C CA . PRO A 1 94 ? 15.726 -3.628 6.528 1.00 91.50 94 PRO A CA 1
ATOM 672 C C . PRO A 1 94 ? 16.967 -2.838 6.950 1.00 91.50 94 PRO A C 1
ATOM 674 O O . PRO A 1 94 ? 18.112 -3.251 6.752 1.00 91.50 94 PRO A O 1
ATOM 677 N N . THR A 1 95 ? 16.717 -1.692 7.564 1.00 90.88 95 THR A N 1
ATOM 678 C CA . THR A 1 95 ? 17.715 -0.796 8.144 1.00 90.88 95 THR A CA 1
ATOM 679 C C . THR A 1 95 ? 17.375 -0.558 9.622 1.00 90.88 95 THR A C 1
ATOM 681 O O . THR A 1 95 ? 16.652 -1.336 10.241 1.00 90.88 95 THR A O 1
ATOM 684 N N . ILE A 1 96 ? 17.929 0.486 10.236 1.00 83.25 96 ILE A N 1
ATOM 685 C CA . ILE A 1 96 ? 17.692 0.799 11.649 1.00 83.25 96 ILE A CA 1
ATOM 686 C C . ILE A 1 96 ? 16.275 1.389 11.820 1.00 83.25 96 ILE A C 1
ATOM 688 O O . ILE A 1 96 ? 15.850 2.208 11.007 1.00 83.25 96 ILE A O 1
ATOM 692 N N . CYS A 1 97 ? 15.579 1.023 12.906 1.00 83.62 97 CYS A N 1
ATOM 693 C CA . CYS A 1 97 ? 14.238 1.519 13.270 1.00 83.62 97 CYS A CA 1
ATOM 694 C C . CYS A 1 97 ? 13.124 1.178 12.260 1.00 83.62 97 CYS A C 1
ATOM 696 O O . CYS A 1 97 ? 12.363 2.064 11.877 1.00 83.62 97 CYS A O 1
ATOM 698 N N . ASP A 1 98 ? 13.048 -0.081 11.815 1.00 84.25 98 ASP A N 1
ATOM 699 C CA . ASP A 1 98 ? 11.964 -0.601 10.954 1.00 84.25 98 ASP A CA 1
ATOM 700 C C . ASP A 1 98 ? 11.808 0.127 9.606 1.00 84.25 98 ASP A C 1
ATOM 702 O O . ASP A 1 98 ? 10.772 0.071 8.945 1.00 84.25 98 ASP A O 1
ATOM 706 N N . ARG A 1 99 ? 12.870 0.817 9.186 1.00 90.25 99 ARG A N 1
ATOM 707 C CA . ARG A 1 99 ? 13.009 1.443 7.872 1.00 90.25 99 ARG A CA 1
ATOM 708 C C . ARG A 1 99 ? 13.569 0.452 6.872 1.00 90.25 99 ARG A C 1
ATOM 710 O O . ARG A 1 99 ? 14.272 -0.484 7.251 1.00 90.25 99 ARG A O 1
ATOM 717 N N . TYR A 1 100 ? 13.371 0.723 5.593 1.00 91.94 100 TYR A N 1
ATOM 718 C CA . TYR A 1 100 ? 13.866 -0.117 4.512 1.00 91.94 100 TYR A CA 1
ATOM 719 C C . TYR A 1 100 ? 14.632 0.717 3.488 1.00 91.94 100 TYR A C 1
ATOM 721 O O . TYR A 1 100 ? 14.374 1.905 3.304 1.00 91.94 100 TYR A O 1
ATOM 729 N N . ASN A 1 101 ? 15.574 0.069 2.817 1.00 93.88 101 ASN A N 1
ATOM 730 C CA . ASN A 1 101 ? 16.102 0.510 1.534 1.00 93.88 101 ASN A CA 1
ATOM 731 C C . ASN A 1 101 ? 15.627 -0.472 0.468 1.00 93.88 101 ASN A C 1
ATOM 733 O O . ASN A 1 101 ? 15.473 -1.662 0.747 1.00 93.88 101 ASN A O 1
ATOM 737 N N . VAL A 1 102 ? 15.460 -0.003 -0.760 1.00 94.69 102 VAL A N 1
ATOM 738 C CA . VAL A 1 102 ? 15.306 -0.885 -1.915 1.00 94.69 102 VAL A CA 1
ATOM 739 C C . VAL A 1 102 ? 16.700 -1.266 -2.398 1.00 94.69 102 VAL A C 1
ATOM 741 O O . VAL A 1 102 ? 17.477 -0.396 -2.792 1.00 94.69 102 VAL A O 1
ATOM 744 N N . SER A 1 103 ? 17.064 -2.542 -2.297 1.00 92.94 103 SER A N 1
ATOM 745 C CA . SER A 1 103 ? 18.393 -3.021 -2.707 1.00 92.94 103 SER A CA 1
ATOM 746 C C . SER A 1 103 ? 18.439 -3.433 -4.176 1.00 92.94 103 SER A C 1
ATOM 748 O O . SER A 1 103 ? 19.496 -3.364 -4.799 1.00 92.94 103 SER A O 1
ATOM 750 N N . GLN A 1 104 ? 17.300 -3.852 -4.726 1.00 93.06 104 GLN A N 1
ATOM 751 C CA . GLN A 1 104 ? 17.172 -4.320 -6.099 1.00 93.06 104 GLN A CA 1
ATOM 752 C C . GLN A 1 104 ? 15.727 -4.161 -6.572 1.00 93.06 104 GLN A C 1
ATOM 754 O O . GLN A 1 104 ? 14.802 -4.395 -5.794 1.00 93.06 104 GLN A O 1
ATOM 759 N N . ALA A 1 105 ? 15.548 -3.832 -7.850 1.00 93.31 105 ALA A N 1
ATOM 760 C CA . ALA A 1 105 ? 14.279 -3.984 -8.545 1.00 93.31 105 ALA A CA 1
ATOM 761 C C . ALA A 1 105 ? 14.413 -5.007 -9.673 1.00 93.31 105 ALA A C 1
ATOM 763 O O . ALA A 1 105 ? 15.441 -5.055 -10.356 1.00 93.31 105 ALA A O 1
ATOM 764 N N . THR A 1 106 ? 13.386 -5.829 -9.855 1.00 91.56 106 THR A N 1
ATOM 765 C CA . THR A 1 106 ? 13.306 -6.790 -10.956 1.00 91.56 106 THR A CA 1
ATOM 766 C C . THR A 1 106 ? 11.974 -6.627 -11.663 1.00 91.56 106 THR A C 1
ATOM 768 O O . THR A 1 106 ? 10.929 -6.655 -11.019 1.00 91.56 106 THR A O 1
ATOM 771 N N . ILE A 1 107 ? 12.018 -6.461 -12.979 1.00 89.81 107 ILE A N 1
ATOM 772 C CA . ILE A 1 107 ? 10.831 -6.362 -13.824 1.00 89.81 107 ILE A CA 1
ATOM 773 C C . ILE A 1 107 ? 10.547 -7.727 -14.425 1.00 89.81 107 ILE A C 1
ATOM 775 O O . ILE A 1 107 ? 11.457 -8.392 -14.928 1.00 89.81 107 ILE A O 1
ATOM 779 N N . TYR A 1 108 ? 9.286 -8.122 -14.400 1.00 87.94 108 TYR A N 1
ATOM 780 C CA . TYR A 1 108 ? 8.788 -9.312 -15.056 1.00 87.94 108 TYR A CA 1
ATOM 781 C C . TYR A 1 108 ? 7.656 -8.929 -16.000 1.00 87.94 108 TYR A C 1
ATOM 783 O O . TYR A 1 108 ? 6.743 -8.222 -15.574 1.00 87.94 108 TYR A O 1
ATOM 791 N N . PRO A 1 109 ? 7.667 -9.436 -17.242 1.00 83.50 109 PRO A N 1
ATOM 792 C CA . PRO A 1 109 ? 6.585 -9.158 -18.167 1.00 83.50 109 PRO A CA 1
ATOM 793 C C . PRO A 1 109 ? 5.268 -9.677 -17.596 1.00 83.50 109 PRO A C 1
ATOM 795 O O . PRO A 1 109 ? 5.198 -10.813 -17.107 1.00 83.50 109 PRO A O 1
ATOM 798 N N . ALA A 1 110 ? 4.220 -8.861 -17.662 1.00 82.38 110 ALA A N 1
ATOM 799 C CA . ALA A 1 110 ? 2.881 -9.330 -17.358 1.00 82.38 110 ALA A CA 1
ATOM 800 C C . ALA A 1 110 ? 2.409 -10.201 -18.528 1.00 82.38 110 ALA A C 1
ATOM 802 O O . ALA A 1 110 ? 2.162 -9.696 -19.619 1.00 82.38 110 ALA A O 1
ATOM 803 N N . LEU A 1 111 ? 2.344 -11.520 -18.328 1.00 78.94 111 LEU A N 1
ATOM 804 C CA . LEU A 1 111 ? 1.959 -12.479 -19.366 1.00 78.94 111 LEU A CA 1
ATOM 805 C C . LEU A 1 111 ? 0.598 -13.112 -19.060 1.00 78.94 111 LEU A C 1
ATOM 807 O O . LEU A 1 111 ? 0.267 -13.378 -17.902 1.00 78.94 111 LEU A O 1
ATOM 811 N N . ASP A 1 112 ? -0.177 -13.380 -20.106 1.00 75.44 112 ASP A N 1
ATOM 812 C CA . ASP A 1 112 ? -1.405 -14.162 -20.041 1.00 75.44 112 ASP A CA 1
ATOM 813 C C . ASP A 1 112 ? -1.101 -15.678 -19.916 1.00 75.44 112 ASP A C 1
ATOM 815 O O . ASP A 1 112 ? 0.064 -16.094 -19.962 1.00 75.44 112 ASP A O 1
ATOM 819 N N . PRO A 1 113 ? -2.118 -16.544 -19.731 1.00 75.69 113 PRO A N 1
ATOM 820 C CA . PRO A 1 113 ? -1.905 -17.990 -19.627 1.00 75.69 113 PRO A CA 1
ATOM 821 C C . PRO A 1 113 ? -1.259 -18.644 -20.859 1.00 75.69 113 PRO A C 1
ATOM 823 O O . PRO A 1 113 ? -0.687 -19.728 -20.728 1.00 75.69 113 PRO A O 1
ATOM 826 N N . ASP A 1 114 ? -1.334 -18.004 -22.027 1.00 79.12 114 ASP A N 1
ATOM 827 C CA . ASP A 1 114 ? -0.721 -18.455 -23.280 1.00 79.12 114 ASP A CA 1
ATOM 828 C C . ASP A 1 114 ? 0.707 -17.890 -23.463 1.00 79.12 114 ASP A C 1
ATOM 830 O O . ASP A 1 114 ? 1.378 -18.166 -24.465 1.00 79.12 114 ASP A O 1
ATOM 834 N N . GLY A 1 115 ? 1.202 -17.123 -22.484 1.00 79.75 115 GLY A N 1
ATOM 835 C CA . GLY A 1 115 ? 2.529 -16.515 -22.474 1.00 79.75 115 GLY A CA 1
ATOM 836 C C . GLY A 1 115 ? 2.646 -15.254 -23.331 1.00 79.75 115 GLY A C 1
ATOM 837 O O . GLY A 1 115 ? 3.768 -14.826 -23.610 1.00 79.75 115 GLY A O 1
ATOM 838 N N . GLN A 1 116 ? 1.532 -14.671 -23.779 1.00 81.94 116 GLN A N 1
ATOM 839 C CA . GLN A 1 116 ? 1.536 -13.398 -24.501 1.00 81.94 116 GLN A CA 1
ATOM 840 C C . GLN A 1 116 ? 1.532 -12.222 -23.521 1.00 81.94 116 GLN A C 1
ATOM 842 O O . GLN A 1 116 ? 0.941 -12.333 -22.449 1.00 81.94 116 GLN A O 1
ATOM 847 N N . PRO A 1 117 ? 2.155 -11.081 -23.866 1.00 79.88 117 PRO A N 1
ATOM 848 C CA . PRO A 1 117 ? 2.051 -9.873 -23.058 1.00 79.88 117 PRO A CA 1
ATOM 849 C C . PRO A 1 117 ? 0.591 -9.472 -22.824 1.00 79.88 117 PRO A C 1
ATOM 851 O O . PRO A 1 117 ? -0.202 -9.397 -23.765 1.00 79.88 117 PRO A O 1
ATOM 854 N N . LEU A 1 118 ? 0.249 -9.178 -21.573 1.00 75.25 118 LEU A N 1
ATOM 855 C CA . LEU A 1 118 ? -1.028 -8.591 -21.197 1.00 75.25 118 LEU A CA 1
ATOM 856 C C . LEU A 1 118 ? -1.058 -7.147 -21.702 1.00 75.25 118 LEU A C 1
ATOM 858 O O . LEU A 1 118 ? -0.443 -6.257 -21.126 1.00 75.25 118 LEU A O 1
ATOM 862 N N . ILE A 1 119 ? -1.778 -6.913 -22.797 1.00 71.88 119 ILE A N 1
ATOM 863 C CA . ILE A 1 119 ? -2.019 -5.564 -23.312 1.00 71.88 119 ILE A CA 1
ATOM 864 C C . ILE A 1 119 ? -3.268 -5.018 -22.622 1.00 71.88 119 ILE A C 1
ATOM 866 O O . ILE A 1 119 ? -4.390 -5.409 -22.947 1.00 71.88 119 ILE A O 1
ATOM 870 N N . VAL A 1 120 ? -3.078 -4.112 -21.665 1.00 67.38 120 VAL A N 1
ATOM 871 C CA . VAL A 1 120 ? -4.176 -3.406 -20.998 1.00 67.38 120 VAL A CA 1
ATOM 872 C C . VAL A 1 120 ? -4.350 -2.054 -21.695 1.00 67.38 120 VAL A C 1
ATOM 874 O O . VAL A 1 120 ? -3.590 -1.126 -21.459 1.00 67.38 120 VAL A O 1
ATOM 877 N N . GLU A 1 121 ? -5.318 -1.954 -22.616 1.00 58.50 121 GLU A N 1
ATOM 878 C CA . GLU A 1 121 ? -5.479 -0.785 -23.511 1.00 58.50 121 GLU A CA 1
ATOM 879 C C . GLU A 1 121 ? -5.749 0.552 -22.794 1.00 58.50 121 GLU A C 1
ATOM 881 O O . GLU A 1 121 ? -5.505 1.609 -23.366 1.00 58.50 121 GLU A O 1
ATOM 886 N N . GLU A 1 122 ? -6.216 0.530 -21.549 1.00 58.09 122 GLU A N 1
ATOM 887 C CA . GLU A 1 122 ? -6.421 1.713 -20.711 1.00 58.09 122 GLU A CA 1
ATOM 888 C C . GLU A 1 122 ? -6.295 1.233 -19.274 1.00 58.09 122 GLU A C 1
ATOM 890 O O . GLU A 1 122 ? -7.274 0.672 -18.806 1.00 58.09 122 GLU A O 1
ATOM 895 N N . ALA A 1 123 ? -5.132 1.342 -18.620 1.00 48.50 123 ALA A N 1
ATOM 896 C CA . ALA A 1 123 ? -4.877 0.742 -17.305 1.00 48.50 123 ALA A CA 1
ATOM 897 C C . ALA A 1 123 ? -5.898 1.224 -16.257 1.00 48.50 123 ALA A C 1
ATOM 899 O O . ALA A 1 123 ? -5.731 2.294 -15.655 1.00 48.50 123 ALA A O 1
ATOM 900 N N . PRO A 1 124 ? -6.985 0.466 -16.016 1.00 52.62 124 PRO A N 1
ATOM 901 C CA . PRO A 1 124 ? -7.857 0.769 -14.910 1.00 52.62 124 PRO A CA 1
ATOM 902 C C . PRO A 1 124 ? -7.116 0.255 -13.675 1.00 52.62 124 PRO A C 1
ATOM 904 O O . PRO A 1 124 ? -6.440 -0.769 -13.769 1.00 52.62 124 PRO A O 1
ATOM 907 N N . SER A 1 125 ? -7.200 0.949 -12.538 1.00 59.09 125 SER A N 1
ATOM 908 C CA . SER A 1 125 ? -6.452 0.591 -11.322 1.00 59.09 125 SER A CA 1
ATOM 909 C C . SER A 1 125 ? -6.402 -0.929 -11.132 1.00 59.09 125 SER A C 1
ATOM 911 O O . SER A 1 125 ? -7.445 -1.570 -10.943 1.00 59.09 125 SER A O 1
ATOM 913 N N . VAL A 1 126 ? -5.207 -1.508 -11.242 1.00 62.31 126 VAL A N 1
ATOM 914 C CA . VAL A 1 126 ? -5.041 -2.932 -11.003 1.00 62.31 126 VAL A CA 1
ATOM 915 C C . VAL A 1 126 ? -5.047 -3.104 -9.500 1.00 62.31 126 VAL A C 1
ATOM 917 O O . VAL A 1 126 ? -4.283 -2.434 -8.829 1.00 62.31 126 VAL A O 1
ATOM 920 N N . ALA A 1 127 ? -5.899 -3.955 -8.946 1.00 64.94 127 ALA A N 1
ATOM 921 C CA . ALA A 1 127 ? -5.790 -4.374 -7.557 1.00 64.94 127 ALA A CA 1
ATOM 922 C C . ALA A 1 127 ? -5.143 -5.755 -7.522 1.00 64.94 127 ALA A C 1
ATOM 924 O O . ALA A 1 127 ? -5.566 -6.663 -8.239 1.00 64.94 127 ALA A O 1
ATOM 925 N N . VAL A 1 128 ? -4.121 -5.920 -6.690 1.00 62.53 128 VAL A N 1
ATOM 926 C CA . VAL A 1 128 ? -3.592 -7.234 -6.349 1.00 62.53 128 VAL A CA 1
ATOM 927 C C . VAL A 1 128 ? -3.918 -7.523 -4.897 1.00 62.53 128 VAL A C 1
ATOM 929 O O . VAL A 1 128 ? -3.537 -6.765 -4.011 1.00 62.53 128 VAL A O 1
ATOM 932 N N . ASP A 1 129 ? -4.611 -8.630 -4.658 1.00 65.50 129 ASP A N 1
ATOM 933 C CA . ASP A 1 129 ? -4.784 -9.200 -3.323 1.00 65.50 129 ASP A CA 1
ATOM 934 C C . ASP A 1 129 ? -4.185 -10.604 -3.289 1.00 65.50 129 ASP A C 1
ATOM 936 O O . ASP A 1 129 ? -4.164 -11.320 -4.292 1.00 65.50 129 ASP A O 1
ATOM 940 N N . GLY A 1 130 ? -3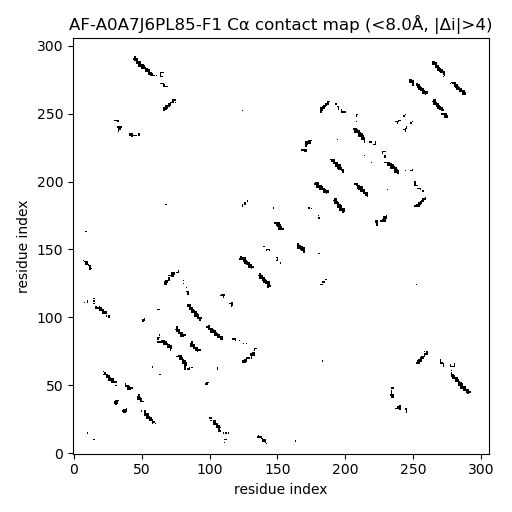.667 -11.028 -2.143 1.00 65.81 130 GLY A N 1
ATOM 941 C CA . GLY A 1 130 ? -3.011 -12.315 -2.085 1.00 65.81 130 GLY A CA 1
ATOM 942 C C . GLY A 1 130 ? -2.216 -12.596 -0.833 1.00 65.81 130 GLY A C 1
ATOM 943 O O . GLY A 1 130 ? -1.967 -11.745 0.014 1.00 65.81 130 GLY A O 1
ATOM 944 N N . ARG A 1 131 ? -1.770 -13.848 -0.736 1.00 70.56 131 ARG A N 1
ATOM 945 C CA . ARG A 1 131 ? -0.677 -14.195 0.175 1.00 70.56 131 ARG A CA 1
ATOM 946 C C . ARG A 1 131 ? 0.602 -14.176 -0.628 1.00 70.56 131 ARG A C 1
ATOM 948 O O . ARG A 1 131 ? 0.884 -15.155 -1.309 1.00 70.56 131 ARG A O 1
ATOM 955 N N . TYR A 1 132 ? 1.343 -13.081 -0.531 1.00 75.06 132 TYR A N 1
ATOM 956 C CA . TYR A 1 132 ? 2.651 -12.958 -1.151 1.00 75.06 132 TYR A CA 1
ATOM 957 C C . TYR A 1 132 ? 3.754 -13.407 -0.182 1.00 75.06 132 TYR A C 1
ATOM 959 O O . TYR A 1 132 ? 3.844 -12.968 0.972 1.00 75.06 132 TYR A O 1
ATOM 967 N N . CYS A 1 133 ? 4.582 -14.328 -0.651 1.00 77.75 133 CYS A N 1
ATOM 968 C CA . CYS A 1 133 ? 5.774 -14.833 0.007 1.00 77.75 133 CYS A CA 1
ATOM 969 C C . CYS A 1 133 ? 6.995 -14.430 -0.821 1.00 77.75 133 CYS A C 1
ATOM 971 O O . CYS A 1 133 ? 6.928 -14.372 -2.049 1.00 77.75 133 CYS A O 1
ATOM 973 N N . SER A 1 134 ? 8.114 -14.206 -0.137 1.00 74.25 134 SER A N 1
ATOM 974 C CA . SER A 1 134 ? 9.375 -13.829 -0.768 1.00 74.25 134 SER A CA 1
ATOM 975 C C . SER A 1 134 ? 9.800 -14.818 -1.860 1.00 74.25 134 SER A C 1
ATOM 977 O O . SER A 1 134 ? 9.598 -16.038 -1.752 1.00 74.25 134 SER A O 1
ATOM 979 N N . GLY A 1 135 ? 10.381 -14.277 -2.933 1.00 75.00 135 GLY A N 1
ATOM 980 C CA . GLY A 1 135 ? 10.790 -15.045 -4.107 1.00 75.00 135 GLY A CA 1
ATOM 981 C C . GLY A 1 135 ? 9.633 -15.360 -5.056 1.00 75.00 135 GLY A C 1
ATOM 982 O O . GLY A 1 135 ? 9.626 -16.436 -5.661 1.00 75.00 135 GLY A O 1
ATOM 983 N N . GLY A 1 136 ? 8.645 -14.464 -5.154 1.00 68.69 136 GLY A N 1
ATOM 984 C CA . GLY A 1 136 ? 7.577 -14.542 -6.158 1.00 68.69 136 GLY A CA 1
ATOM 985 C C . GLY A 1 136 ? 6.548 -15.654 -5.935 1.00 68.69 136 GLY A C 1
ATOM 986 O O . GLY A 1 136 ? 5.888 -16.085 -6.880 1.00 68.69 136 GLY A O 1
ATOM 987 N N . ARG A 1 137 ? 6.416 -16.175 -4.709 1.00 72.19 137 ARG A N 1
ATOM 988 C CA . ARG A 1 137 ? 5.485 -17.276 -4.407 1.00 72.19 137 ARG A CA 1
ATOM 989 C C . ARG A 1 137 ? 4.221 -16.732 -3.771 1.00 72.19 137 ARG A C 1
ATOM 991 O O . ARG A 1 137 ? 4.292 -15.893 -2.885 1.00 72.19 137 ARG A O 1
ATOM 998 N N . GLY A 1 138 ? 3.064 -17.263 -4.141 1.00 69.81 138 GLY A N 1
ATOM 999 C CA . GLY A 1 138 ? 1.822 -16.836 -3.516 1.00 69.81 138 GLY A CA 1
ATOM 1000 C C . GLY A 1 138 ? 0.578 -17.189 -4.302 1.00 69.81 138 GLY A C 1
ATOM 1001 O O . GLY A 1 138 ? 0.658 -17.579 -5.464 1.00 69.81 138 GLY A O 1
ATOM 1002 N N . ASP A 1 139 ? -0.563 -17.020 -3.642 1.00 69.50 139 ASP A N 1
ATOM 1003 C CA . ASP A 1 139 ? -1.856 -16.963 -4.316 1.00 69.50 139 ASP A CA 1
ATOM 1004 C C . 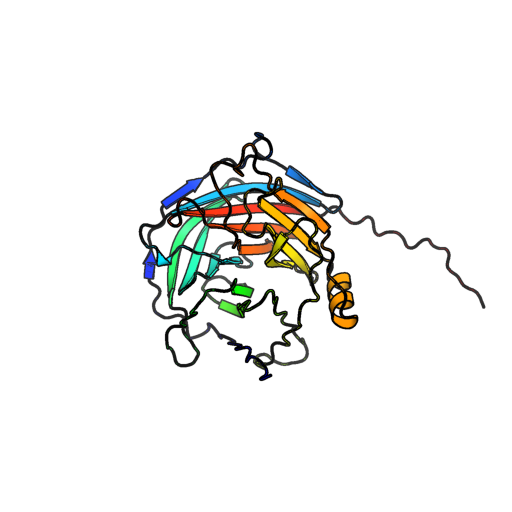ASP A 1 139 ? -2.140 -15.480 -4.559 1.00 69.50 139 ASP A C 1
ATOM 1006 O O . ASP A 1 139 ? -2.315 -14.748 -3.579 1.00 69.50 139 ASP A O 1
ATOM 1010 N N . LEU A 1 140 ? -2.135 -15.049 -5.822 1.00 65.25 140 LEU A N 1
ATOM 1011 C CA . LEU A 1 140 ? -2.476 -13.687 -6.223 1.00 65.25 140 LEU A CA 1
ATOM 1012 C C . LEU A 1 140 ? -3.813 -13.675 -6.953 1.00 65.25 140 LEU A C 1
ATOM 1014 O O . LEU A 1 140 ? -4.067 -14.511 -7.820 1.00 65.25 140 LEU A O 1
ATOM 1018 N N . THR A 1 141 ? -4.628 -12.683 -6.636 1.00 66.94 141 THR A N 1
ATOM 1019 C CA . THR A 1 141 ? -5.739 -12.260 -7.475 1.00 66.94 141 THR A CA 1
ATOM 1020 C C . THR A 1 141 ? -5.399 -10.902 -8.040 1.00 66.94 141 THR A C 1
ATOM 1022 O O . THR A 1 141 ? -5.068 -9.999 -7.281 1.00 66.94 141 THR A O 1
ATOM 1025 N N . ILE A 1 142 ? -5.516 -10.776 -9.357 1.00 63.78 142 ILE A N 1
ATOM 1026 C CA . ILE A 1 142 ? -5.363 -9.520 -10.073 1.00 63.78 142 ILE A CA 1
ATOM 1027 C C . ILE A 1 142 ? -6.726 -9.099 -10.607 1.00 63.78 142 ILE A C 1
ATOM 1029 O O . ILE A 1 142 ? -7.510 -9.911 -11.102 1.00 63.78 142 ILE A O 1
ATOM 1033 N N . ALA A 1 143 ? -7.002 -7.817 -10.472 1.00 63.94 143 ALA A N 1
ATOM 1034 C CA . ALA A 1 143 ? -8.310 -7.238 -10.633 1.00 63.94 143 ALA A CA 1
ATOM 1035 C C . ALA A 1 143 ? -8.208 -5.930 -11.412 1.00 63.94 143 ALA A C 1
ATOM 1037 O O . ALA A 1 143 ? -7.475 -5.049 -10.993 1.00 63.94 143 ALA A O 1
ATOM 1038 N N . TYR A 1 144 ? -8.951 -5.786 -12.510 1.00 62.72 144 TYR A N 1
ATOM 1039 C CA . TYR A 1 144 ? -8.900 -4.598 -13.370 1.00 62.72 144 TYR A CA 1
ATOM 1040 C C . TYR A 1 144 ? -10.201 -3.796 -13.241 1.00 62.72 144 TYR A C 1
ATOM 1042 O O . TYR A 1 144 ? -11.284 -4.322 -13.506 1.00 62.72 144 TYR A O 1
ATOM 1050 N N . SER A 1 145 ? -10.120 -2.527 -12.842 1.00 55.28 145 SER A N 1
ATOM 1051 C CA . SER A 1 145 ? -11.293 -1.675 -12.585 1.00 55.28 145 SER A CA 1
ATOM 1052 C C . SER A 1 145 ? -11.832 -0.941 -13.827 1.00 55.28 145 SER A C 1
ATOM 1054 O O . SER A 1 145 ? -11.830 0.286 -13.899 1.00 55.28 145 SER A O 1
ATOM 1056 N N . LYS A 1 146 ? -12.354 -1.633 -14.845 1.00 50.59 146 LYS A N 1
ATOM 1057 C CA . LYS A 1 146 ? -13.160 -0.898 -15.840 1.00 50.59 146 LYS A CA 1
ATOM 1058 C C . LYS A 1 146 ? -14.474 -0.489 -15.143 1.00 50.59 146 LYS A C 1
ATOM 1060 O O . LYS A 1 146 ? -15.272 -1.359 -14.829 1.00 50.59 146 LYS A O 1
ATOM 1065 N N . GLU A 1 147 ? -14.666 0.808 -14.861 1.00 52.84 147 GLU A N 1
ATOM 1066 C CA . GLU A 1 147 ? -15.913 1.429 -14.340 1.00 52.84 147 GLU A CA 1
ATOM 1067 C C . GLU A 1 147 ? -16.174 1.414 -12.805 1.00 52.84 147 GLU A C 1
ATOM 1069 O O . GLU A 1 147 ? -17.247 1.011 -12.361 1.00 52.84 147 GLU A O 1
ATOM 1074 N N . ASN A 1 148 ? -15.263 1.937 -11.964 1.00 47.78 148 ASN A N 1
ATOM 1075 C CA . ASN A 1 148 ? -15.465 2.079 -10.495 1.00 47.78 148 ASN A CA 1
ATOM 1076 C C . ASN A 1 148 ? -15.722 0.757 -9.748 1.00 47.78 148 ASN A C 1
ATOM 1078 O O . ASN A 1 148 ? -16.302 0.736 -8.659 1.00 47.78 148 ASN A O 1
ATOM 1082 N N . PHE A 1 149 ? -15.306 -0.356 -10.341 1.00 47.38 149 PHE A N 1
ATOM 1083 C CA . PHE A 1 149 ? -15.561 -1.676 -9.803 1.00 47.38 149 PHE A CA 1
ATOM 1084 C C . PHE A 1 149 ? -14.369 -2.150 -8.977 1.00 47.38 149 PHE A C 1
ATOM 1086 O O . PHE A 1 149 ? -13.240 -2.204 -9.461 1.00 47.38 149 PHE A O 1
ATOM 1093 N N . VAL A 1 150 ? -14.639 -2.529 -7.732 1.00 47.22 150 VAL A N 1
ATOM 1094 C CA . VAL A 1 150 ? -13.708 -3.289 -6.905 1.00 47.22 150 VAL A CA 1
ATOM 1095 C C . VAL A 1 150 ? -14.149 -4.745 -6.980 1.00 47.22 150 VAL A C 1
ATOM 1097 O O . VAL A 1 150 ? -15.220 -5.062 -6.459 1.00 47.22 150 VAL A O 1
ATOM 1100 N N . PRO A 1 151 ? -13.373 -5.638 -7.600 1.00 45.09 151 PRO A N 1
ATOM 1101 C CA . PRO A 1 151 ? -13.627 -7.062 -7.475 1.00 45.09 151 PRO A CA 1
ATOM 1102 C C . PRO A 1 151 ? -13.143 -7.549 -6.106 1.00 45.09 151 PRO A C 1
ATOM 1104 O O . PRO A 1 151 ? -11.993 -7.365 -5.715 1.00 45.09 151 PRO A O 1
ATOM 1107 N N . GLU A 1 152 ? -14.042 -8.183 -5.370 1.00 42.41 152 GLU A N 1
ATOM 1108 C CA . GLU A 1 152 ? -13.673 -9.026 -4.236 1.00 42.41 152 GLU A CA 1
ATOM 1109 C C . GLU A 1 152 ? -13.293 -10.425 -4.736 1.00 42.41 152 GLU A C 1
ATOM 1111 O O . GLU A 1 152 ? -13.760 -10.867 -5.786 1.00 42.41 152 GLU A O 1
ATOM 1116 N N . VAL A 1 153 ? -12.487 -11.145 -3.955 1.00 43.88 153 VAL A N 1
ATOM 1117 C CA . VAL A 1 153 ? -12.374 -12.603 -4.042 1.00 43.88 153 VAL A CA 1
ATOM 1118 C C . VAL A 1 153 ? -12.772 -13.180 -2.704 1.00 43.88 153 VAL A C 1
ATOM 1120 O O . VAL A 1 153 ? -11.957 -13.256 -1.785 1.00 43.88 153 VAL A O 1
ATOM 1123 N N . LEU A 1 154 ? -14.016 -13.644 -2.586 1.00 33.12 154 LEU A N 1
ATOM 1124 C CA . LEU A 1 154 ? -14.332 -14.504 -1.454 1.00 33.12 154 LEU A CA 1
ATOM 1125 C C . LEU A 1 154 ? -13.600 -15.831 -1.615 1.00 33.12 154 LEU A C 1
ATOM 1127 O O . LEU A 1 154 ? -13.822 -16.588 -2.561 1.00 33.12 154 LEU A O 1
ATOM 1131 N N . ARG A 1 155 ? -12.728 -16.112 -0.650 1.00 41.34 155 ARG A N 1
ATOM 1132 C CA . ARG A 1 155 ? -12.066 -17.404 -0.510 1.00 41.34 155 ARG A CA 1
ATOM 1133 C C . ARG A 1 155 ? -12.989 -18.321 0.285 1.00 41.34 155 ARG A C 1
ATOM 1135 O O . ARG A 1 155 ? -13.157 -18.127 1.485 1.00 41.34 155 ARG A O 1
ATOM 1142 N N . ASP A 1 156 ? -13.572 -19.320 -0.372 1.00 34.22 156 ASP A N 1
ATOM 1143 C CA . ASP A 1 156 ? -14.232 -20.430 0.316 1.00 34.22 156 ASP A CA 1
ATOM 1144 C C . ASP A 1 156 ? -13.156 -21.421 0.809 1.00 34.22 156 ASP A C 1
ATOM 1146 O O . ASP A 1 156 ? -12.507 -22.080 -0.008 1.00 34.22 156 ASP A O 1
ATOM 1150 N N . PRO A 1 157 ? -12.931 -21.554 2.130 1.00 36.47 157 PRO A N 1
ATOM 1151 C CA . PRO A 1 157 ? -11.911 -22.452 2.668 1.00 36.47 157 PRO A CA 1
ATOM 1152 C C . PRO A 1 157 ? -12.247 -23.943 2.488 1.00 36.47 157 PRO A C 1
ATOM 1154 O O . PRO A 1 157 ? -11.396 -24.786 2.778 1.00 36.47 157 PRO A O 1
ATOM 1157 N N . SER A 1 158 ? -13.457 -24.290 2.037 1.00 30.94 158 SER A N 1
ATOM 1158 C CA . SER A 1 158 ? -13.873 -25.669 1.754 1.00 30.94 158 SER A CA 1
ATOM 1159 C C . SER A 1 158 ? -13.583 -26.125 0.318 1.00 30.94 158 SER A C 1
ATOM 1161 O O . SER A 1 158 ? -13.691 -27.319 0.029 1.00 30.94 158 SER A O 1
ATOM 1163 N N . ILE A 1 159 ? -13.151 -25.214 -0.561 1.00 28.38 159 ILE A N 1
ATOM 1164 C CA . ILE A 1 159 ? -12.797 -25.514 -1.950 1.00 28.38 159 ILE A CA 1
ATOM 1165 C C . ILE A 1 159 ? -11.270 -25.693 -2.041 1.00 28.38 159 ILE A C 1
ATOM 1167 O O . ILE A 1 159 ? -10.518 -24.741 -1.815 1.00 28.38 159 ILE A O 1
ATOM 1171 N N . PRO A 1 160 ? -10.765 -26.906 -2.346 1.00 27.66 160 PRO A N 1
ATOM 1172 C CA . PRO A 1 160 ? -9.342 -27.123 -2.573 1.00 27.66 160 PRO A CA 1
ATOM 1173 C C . PRO A 1 160 ? -8.875 -26.248 -3.740 1.00 27.66 160 PRO A C 1
ATOM 1175 O O . PRO A 1 160 ? -9.529 -26.201 -4.778 1.00 27.66 160 PRO A O 1
ATOM 1178 N N . ARG A 1 161 ? -7.752 -25.552 -3.535 1.00 41.34 161 ARG A N 1
ATOM 1179 C CA . ARG A 1 161 ? -7.111 -24.610 -4.468 1.00 41.34 161 ARG A CA 1
ATOM 1180 C C . ARG A 1 161 ? -7.261 -24.984 -5.952 1.00 41.34 161 ARG A C 1
ATOM 1182 O O . ARG A 1 161 ? -7.021 -26.129 -6.327 1.00 41.34 161 ARG A O 1
ATOM 1189 N N . ALA A 1 162 ? -7.493 -23.937 -6.752 1.00 26.89 162 ALA A N 1
ATOM 1190 C CA . ALA A 1 162 ? -7.686 -23.895 -8.207 1.00 26.89 162 ALA A CA 1
ATOM 1191 C C . ALA A 1 162 ? -9.129 -24.088 -8.720 1.00 26.89 162 ALA A C 1
ATOM 1193 O O . ALA A 1 162 ? -9.327 -24.723 -9.753 1.00 26.89 162 ALA A O 1
ATOM 1194 N N . ASP A 1 163 ? -10.130 -23.477 -8.072 1.00 31.23 163 ASP A N 1
ATOM 1195 C CA . ASP A 1 163 ? -11.350 -23.091 -8.797 1.00 31.23 163 ASP A CA 1
ATOM 1196 C C . ASP A 1 163 ? -11.210 -21.619 -9.254 1.00 31.23 163 ASP A C 1
ATOM 1198 O O . ASP A 1 163 ? -11.157 -20.729 -8.404 1.00 31.23 163 ASP A O 1
ATOM 1202 N N . PRO A 1 164 ? -11.095 -21.332 -10.569 1.00 33.84 164 PRO A N 1
ATOM 1203 C CA . PRO A 1 164 ? -10.960 -19.979 -11.126 1.00 33.84 164 PRO A CA 1
ATOM 1204 C C . PRO A 1 164 ? -12.213 -19.106 -10.960 1.00 33.84 164 PRO A C 1
ATOM 1206 O O . PRO A 1 164 ? -12.251 -17.975 -11.444 1.00 33.84 164 PRO A O 1
ATOM 1209 N N . LYS A 1 165 ? -13.245 -19.587 -10.264 1.00 29.59 165 LYS A N 1
ATOM 1210 C CA . LYS A 1 165 ? -14.369 -18.762 -9.824 1.00 29.59 165 LYS A CA 1
ATOM 1211 C C . LYS A 1 165 ? -13.982 -17.952 -8.591 1.00 29.59 165 LYS A C 1
ATOM 1213 O O . LYS A 1 165 ? -14.502 -18.168 -7.500 1.00 29.59 165 LYS A O 1
ATOM 1218 N N . ALA A 1 166 ? -13.099 -16.975 -8.784 1.00 35.88 166 ALA A N 1
ATOM 1219 C CA . ALA A 1 166 ? -13.111 -15.804 -7.926 1.00 35.88 166 ALA A CA 1
ATOM 1220 C C . ALA A 1 166 ? -14.531 -15.223 -8.001 1.00 35.88 166 ALA A C 1
ATOM 1222 O O . ALA A 1 166 ? -15.001 -14.834 -9.071 1.00 35.88 166 ALA A O 1
ATOM 1223 N N . LEU A 1 167 ? -15.266 -15.282 -6.893 1.00 30.58 167 LEU A N 1
ATOM 1224 C CA . LEU A 1 167 ? -16.557 -14.624 -6.785 1.00 30.58 167 LEU A CA 1
ATOM 1225 C C . LEU A 1 167 ? -16.301 -13.126 -6.804 1.00 30.58 167 LEU A C 1
ATOM 1227 O O . LEU A 1 167 ? -15.939 -12.542 -5.793 1.00 30.58 167 LEU A O 1
ATOM 1231 N N . VAL A 1 168 ? -16.496 -12.547 -7.978 1.00 36.94 168 VAL A N 1
ATOM 1232 C CA . VAL A 1 168 ? -16.459 -11.115 -8.225 1.00 36.94 168 VAL A CA 1
ATOM 1233 C C . VAL A 1 168 ? -17.698 -10.537 -7.576 1.00 36.94 168 VAL A C 1
ATOM 1235 O O . VAL A 1 168 ? -18.779 -10.504 -8.171 1.00 36.94 168 VAL A O 1
ATOM 1238 N N . TYR A 1 169 ? -17.565 -10.120 -6.327 1.00 34.47 169 TYR A N 1
ATOM 1239 C CA . TYR A 1 169 ? -18.575 -9.253 -5.761 1.00 34.47 169 TYR A CA 1
ATOM 1240 C C . TYR A 1 169 ? -18.404 -7.887 -6.395 1.00 34.47 169 TYR A C 1
ATOM 1242 O O . TYR A 1 169 ? -17.310 -7.329 -6.432 1.00 34.47 169 TYR A O 1
ATOM 1250 N N . SER A 1 170 ? -19.517 -7.356 -6.894 1.00 42.19 170 SER A N 1
ATOM 1251 C CA . SER A 1 170 ? -19.694 -5.916 -6.943 1.00 42.19 170 SER A CA 1
ATOM 1252 C C . SER A 1 170 ? -19.528 -5.437 -5.521 1.00 42.19 170 SER A C 1
ATOM 1254 O O . SER A 1 170 ? -20.426 -5.644 -4.703 1.00 42.19 170 SER A O 1
ATOM 1256 N N . ALA A 1 171 ? -18.402 -4.792 -5.219 1.00 46.62 171 ALA A N 1
ATOM 1257 C CA . ALA A 1 171 ? -18.403 -3.898 -4.082 1.00 46.62 171 ALA A CA 1
ATOM 1258 C C . ALA A 1 171 ? -19.620 -2.979 -4.241 1.00 46.62 171 ALA A C 1
ATOM 1260 O O . ALA A 1 171 ? -19.918 -2.493 -5.342 1.00 46.62 171 ALA A O 1
ATOM 1261 N N . GLY A 1 172 ? -20.384 -2.826 -3.161 1.00 52.97 172 GLY A N 1
ATOM 1262 C CA . GLY A 1 172 ? -21.448 -1.839 -3.127 1.00 52.97 172 GLY A CA 1
ATOM 1263 C C . GLY A 1 172 ? -20.882 -0.475 -3.516 1.00 52.97 172 GLY A C 1
ATOM 1264 O O . GLY A 1 172 ? -19.683 -0.226 -3.379 1.00 52.97 172 GLY A O 1
ATOM 1265 N N . ALA A 1 173 ? -21.739 0.420 -4.006 1.00 64.38 173 ALA A N 1
ATOM 1266 C CA . ALA A 1 173 ? -21.325 1.796 -4.249 1.00 64.38 173 ALA A CA 1
ATOM 1267 C C . ALA A 1 173 ? -20.570 2.338 -3.017 1.00 64.38 173 ALA A C 1
ATOM 1269 O O . ALA A 1 173 ? -20.942 2.055 -1.875 1.00 64.38 173 ALA A O 1
ATOM 1270 N N . PHE A 1 174 ? -19.501 3.098 -3.225 1.00 72.88 174 PHE A N 1
ATOM 1271 C CA . PHE A 1 174 ? -18.818 3.783 -2.132 1.00 72.88 174 PHE A CA 1
ATOM 1272 C C . PHE A 1 174 ? -19.472 5.141 -1.930 1.00 72.88 174 PHE A C 1
ATOM 1274 O O . PHE A 1 174 ? -19.558 5.942 -2.861 1.00 72.88 174 PHE A O 1
ATOM 1281 N N . ASN A 1 175 ? -19.924 5.423 -0.710 1.00 75.88 175 ASN A N 1
ATOM 1282 C CA . ASN A 1 175 ? -20.292 6.780 -0.356 1.00 75.88 175 ASN A CA 1
ATOM 1283 C C . ASN A 1 175 ? -19.000 7.465 0.031 1.00 75.88 175 ASN A C 1
ATOM 1285 O O . ASN A 1 175 ? -18.406 7.161 1.067 1.00 75.88 175 ASN A O 1
ATOM 1289 N N . SER A 1 176 ? -18.560 8.372 -0.818 1.00 72.06 176 SER A N 1
ATOM 1290 C CA . SER A 1 176 ? -17.273 9.007 -0.652 1.00 72.06 176 SER A CA 1
ATOM 1291 C C . SER A 1 176 ? -17.462 10.520 -0.639 1.00 72.06 176 SER A C 1
ATOM 1293 O O . SER A 1 176 ? -17.392 11.184 -1.681 1.00 72.06 176 SER A O 1
ATOM 1295 N N . PRO A 1 177 ? -17.792 11.091 0.537 1.00 70.12 177 PRO A N 1
ATOM 1296 C CA . PRO A 1 177 ? -18.077 12.510 0.661 1.00 70.12 177 PRO A CA 1
ATOM 1297 C C . PRO A 1 177 ? -16.898 13.351 0.165 1.00 70.12 177 PRO A C 1
ATOM 1299 O O . PRO A 1 177 ? -15.761 13.191 0.622 1.00 70.12 177 PRO A O 1
ATOM 1302 N N . GLY A 1 178 ? -17.186 14.285 -0.743 1.00 80.94 178 GLY A N 1
ATOM 1303 C CA . GLY A 1 178 ? -16.190 15.205 -1.297 1.00 80.94 178 GLY A CA 1
ATOM 1304 C C . GLY A 1 178 ? -15.549 14.762 -2.613 1.00 80.94 178 GLY A C 1
ATOM 1305 O O . GLY A 1 178 ? -14.514 15.314 -2.968 1.00 80.94 178 GLY A O 1
ATOM 1306 N N . GLY A 1 179 ? -16.144 13.800 -3.330 1.00 85.12 179 GLY A N 1
ATOM 1307 C CA . GLY A 1 179 ? -15.691 13.419 -4.675 1.00 85.12 179 GLY A CA 1
ATOM 1308 C C . GLY A 1 179 ? -14.430 12.557 -4.675 1.00 85.12 179 GLY A C 1
ATOM 1309 O O . GLY A 1 179 ? -13.622 12.646 -5.594 1.00 85.12 179 GLY A O 1
ATOM 1310 N N . TYR A 1 180 ? -14.238 11.754 -3.627 1.00 87.00 180 TYR A N 1
ATOM 1311 C CA . TYR A 1 180 ? -13.125 10.812 -3.570 1.00 87.00 180 TYR A CA 1
ATOM 1312 C C . TYR A 1 180 ? -13.526 9.487 -4.218 1.00 87.00 180 TYR A C 1
ATOM 1314 O O . TYR A 1 180 ? -14.650 9.028 -4.031 1.00 87.00 180 TYR A O 1
ATOM 1322 N N . GLN A 1 181 ? -12.611 8.832 -4.910 1.00 86.06 181 GLN A N 1
ATOM 1323 C CA . GLN A 1 181 ? -12.803 7.507 -5.482 1.00 86.06 181 GLN A CA 1
ATOM 1324 C C . GLN A 1 181 ? -11.862 6.507 -4.799 1.00 86.06 181 GLN A C 1
ATOM 1326 O O . GLN A 1 181 ? -10.750 6.878 -4.418 1.00 86.06 181 GLN A O 1
ATOM 1331 N N . PRO A 1 182 ? -12.290 5.254 -4.582 1.00 86.38 182 PRO A N 1
ATOM 1332 C CA . PRO A 1 182 ? -11.377 4.207 -4.146 1.00 86.38 182 PRO A CA 1
ATOM 1333 C C . PRO A 1 182 ? -10.331 3.953 -5.236 1.00 86.38 182 PRO A C 1
ATOM 1335 O O . PRO A 1 182 ? -10.682 3.738 -6.390 1.00 86.38 182 PRO A O 1
ATOM 1338 N N . SER A 1 183 ? -9.054 3.968 -4.857 1.00 85.06 183 SER A N 1
ATOM 1339 C CA . SER A 1 183 ? -7.935 3.664 -5.756 1.00 85.06 183 SER A CA 1
ATOM 1340 C C . SER A 1 183 ? -7.249 2.343 -5.425 1.00 85.06 183 SER A C 1
ATOM 1342 O O . SER A 1 183 ? -6.707 1.715 -6.326 1.00 85.06 183 SER A O 1
ATOM 1344 N N . ALA A 1 184 ? -7.237 1.932 -4.156 1.00 87.44 184 ALA A N 1
ATOM 1345 C CA . ALA A 1 184 ? -6.656 0.661 -3.736 1.00 87.44 184 ALA A CA 1
ATOM 1346 C C . ALA A 1 184 ? -7.254 0.182 -2.417 1.00 87.44 184 ALA A C 1
ATOM 1348 O O . ALA A 1 184 ? -7.854 0.951 -1.659 1.00 87.44 184 ALA A O 1
ATOM 1349 N N . LEU A 1 185 ? -7.063 -1.105 -2.146 1.00 89.69 185 LEU A N 1
ATOM 1350 C CA . LEU A 1 185 ? -7.546 -1.789 -0.959 1.00 89.69 185 LEU A CA 1
ATOM 1351 C C . LEU A 1 185 ? -6.455 -2.691 -0.413 1.00 89.69 185 LEU A C 1
ATOM 1353 O O . LEU A 1 185 ? -5.645 -3.216 -1.170 1.00 89.69 185 LEU A O 1
ATOM 1357 N N . ALA A 1 186 ? -6.482 -2.904 0.894 1.00 91.00 186 ALA A N 1
ATOM 1358 C CA . ALA A 1 186 ? -5.647 -3.891 1.548 1.00 91.00 186 ALA A CA 1
ATOM 1359 C C . ALA A 1 186 ? -6.439 -4.584 2.658 1.00 91.00 186 ALA A C 1
ATOM 1361 O O . ALA A 1 186 ? -7.024 -3.918 3.517 1.00 91.00 186 ALA A O 1
ATOM 1362 N N . GLU A 1 187 ? -6.450 -5.915 2.643 1.00 89.88 187 GLU A N 1
ATOM 1363 C CA . GLU A 1 187 ? -7.081 -6.724 3.682 1.00 89.88 187 GLU A CA 1
ATOM 1364 C C . GLU A 1 187 ? -6.139 -6.889 4.886 1.00 89.88 187 GLU A C 1
ATOM 1366 O O . GLU A 1 187 ? -4.953 -7.201 4.765 1.00 89.88 187 GLU A O 1
ATOM 1371 N N . LEU A 1 188 ? -6.683 -6.679 6.079 1.00 92.06 188 LEU A N 1
ATOM 1372 C CA . LEU A 1 188 ? -6.050 -7.012 7.344 1.00 92.06 188 LEU A CA 1
ATOM 1373 C C . LEU A 1 188 ? -6.281 -8.482 7.687 1.00 92.06 188 LEU A C 1
ATOM 1375 O O . LEU A 1 188 ? -7.269 -9.096 7.308 1.00 92.06 188 LEU A O 1
ATOM 1379 N N . ARG A 1 189 ? -5.420 -9.049 8.532 1.00 89.44 189 ARG A N 1
ATOM 1380 C CA . ARG A 1 189 ? -5.477 -10.470 8.915 1.00 89.44 189 ARG A CA 1
ATOM 1381 C C . ARG A 1 189 ? -6.800 -10.916 9.553 1.00 89.44 189 ARG A C 1
ATOM 1383 O O . ARG A 1 189 ? -7.099 -12.107 9.579 1.00 89.44 189 ARG A O 1
ATOM 1390 N N . ASN A 1 190 ? -7.559 -9.976 10.108 1.00 89.12 190 ASN A N 1
ATOM 1391 C CA . ASN A 1 190 ? -8.869 -10.199 10.712 1.00 89.12 190 ASN A CA 1
ATOM 1392 C C . ASN A 1 190 ? -10.046 -10.038 9.723 1.00 89.12 190 ASN A C 1
ATOM 1394 O O . ASN A 1 190 ? -11.196 -10.155 10.147 1.00 89.12 190 ASN A O 1
ATOM 1398 N N . GLY A 1 191 ? -9.770 -9.790 8.440 1.00 90.56 191 GLY A N 1
ATOM 1399 C CA . GLY A 1 191 ? -10.756 -9.577 7.379 1.00 90.56 191 GLY A CA 1
ATOM 1400 C C . GLY A 1 191 ? -11.278 -8.144 7.268 1.00 90.56 191 GLY A C 1
ATOM 1401 O O . GLY A 1 191 ? -12.166 -7.885 6.461 1.00 90.56 191 GLY A O 1
ATOM 1402 N N . ASP A 1 192 ? -10.788 -7.216 8.096 1.00 92.94 192 ASP A N 1
ATOM 1403 C CA . ASP A 1 192 ? -11.079 -5.792 7.914 1.00 92.94 192 ASP A CA 1
ATOM 1404 C C . ASP A 1 192 ? -10.321 -5.256 6.692 1.00 92.94 192 ASP A C 1
ATOM 1406 O O . ASP A 1 192 ? -9.300 -5.812 6.299 1.00 92.94 192 ASP A O 1
ATOM 1410 N N . ILE A 1 193 ? -10.776 -4.147 6.114 1.00 92.12 193 ILE A N 1
ATOM 1411 C CA . ILE A 1 193 ? -10.188 -3.567 4.903 1.00 92.12 193 ILE A CA 1
ATOM 1412 C C . ILE A 1 193 ? -9.715 -2.137 5.169 1.00 92.12 193 ILE A C 1
ATOM 1414 O O . ILE A 1 193 ? -10.449 -1.323 5.737 1.00 92.12 193 ILE A O 1
ATOM 1418 N N . MET A 1 194 ? -8.508 -1.805 4.706 1.00 94.00 194 MET A N 1
ATOM 1419 C CA . MET A 1 194 ? -8.084 -0.421 4.488 1.00 94.00 194 MET A CA 1
ATOM 1420 C C . MET A 1 194 ? -8.307 -0.020 3.036 1.00 94.00 194 MET A C 1
ATOM 1422 O O . MET A 1 194 ? -8.093 -0.819 2.129 1.00 94.00 194 MET A O 1
ATOM 1426 N N . ILE A 1 195 ? -8.714 1.228 2.824 1.00 91.81 195 ILE A N 1
ATOM 1427 C CA . ILE A 1 195 ? -9.069 1.763 1.508 1.00 91.81 195 ILE A CA 1
ATOM 1428 C C . ILE A 1 195 ? -8.290 3.042 1.257 1.00 91.81 195 ILE A C 1
ATOM 1430 O O . ILE A 1 195 ? -8.402 3.984 2.038 1.00 91.81 195 ILE A O 1
ATOM 1434 N N . ALA A 1 196 ? -7.547 3.103 0.159 1.00 90.88 196 ALA A N 1
ATOM 1435 C CA . ALA A 1 196 ? -7.003 4.349 -0.355 1.00 90.88 196 ALA A CA 1
ATOM 1436 C C . ALA A 1 196 ? -8.089 5.059 -1.160 1.00 90.88 196 ALA A C 1
ATOM 1438 O O . ALA A 1 196 ? -8.619 4.509 -2.124 1.00 90.88 196 ALA A O 1
ATOM 1439 N N . LEU A 1 197 ? -8.432 6.272 -0.743 1.00 89.31 197 LEU A N 1
ATOM 1440 C CA . LEU A 1 197 ? -9.416 7.130 -1.387 1.00 89.31 197 LEU A CA 1
ATOM 1441 C C . LEU A 1 197 ? -8.692 8.361 -1.930 1.00 89.31 197 LEU A C 1
ATOM 1443 O O . LEU A 1 197 ? -8.132 9.144 -1.163 1.00 89.31 197 LEU A O 1
ATOM 1447 N N . VAL A 1 198 ? -8.721 8.542 -3.238 1.00 86.50 198 VAL A N 1
ATOM 1448 C CA . VAL A 1 198 ? -8.071 9.649 -3.951 1.00 86.50 198 VAL A CA 1
ATOM 1449 C C . VAL A 1 198 ? -9.126 10.620 -4.446 1.00 86.50 198 VAL A C 1
ATOM 1451 O O . VAL A 1 198 ? -10.259 10.228 -4.701 1.00 86.50 198 VAL A O 1
ATOM 1454 N N . GLN A 1 199 ? -8.796 11.897 -4.559 1.00 84.44 199 GLN A N 1
ATOM 1455 C CA . GLN A 1 199 ? -9.734 12.865 -5.118 1.00 84.44 199 GLN A CA 1
ATOM 1456 C C . GLN A 1 199 ? -9.811 12.705 -6.643 1.00 84.44 199 GLN A C 1
ATOM 1458 O O . GLN A 1 199 ? -8.772 12.647 -7.299 1.00 84.44 199 GLN A O 1
ATOM 1463 N N . ASP A 1 200 ? -11.024 12.641 -7.201 1.00 74.56 200 ASP A N 1
ATOM 1464 C CA . ASP A 1 200 ? -11.220 12.625 -8.657 1.00 74.56 200 ASP A CA 1
ATOM 1465 C C . ASP A 1 200 ? -10.607 13.894 -9.279 1.00 74.56 200 ASP A C 1
ATOM 1467 O O . ASP A 1 200 ? -10.670 14.962 -8.665 1.00 74.56 200 ASP A O 1
ATOM 1471 N N . GLY A 1 201 ? -10.002 13.773 -10.467 1.00 64.19 201 GLY A N 1
ATOM 1472 C CA . GLY A 1 201 ? -8.955 14.626 -11.066 1.00 64.19 201 GLY A CA 1
ATOM 1473 C C . GLY A 1 201 ? -9.219 16.135 -11.228 1.00 64.19 201 GLY A C 1
ATOM 1474 O O . GLY A 1 201 ? -8.412 16.839 -11.835 1.00 64.19 201 GLY A O 1
ATOM 1475 N N . ASN A 1 202 ? -10.292 16.677 -10.656 1.00 64.44 202 ASN A N 1
ATOM 1476 C CA . ASN A 1 202 ? -10.462 18.105 -10.409 1.00 64.44 202 ASN A CA 1
ATOM 1477 C C . ASN A 1 202 ? -9.603 18.551 -9.213 1.00 64.44 202 ASN A C 1
ATOM 1479 O O . ASN A 1 202 ? -10.092 18.822 -8.116 1.00 64.44 202 ASN A O 1
ATOM 1483 N N . PHE A 1 203 ? -8.298 18.689 -9.457 1.00 60.09 203 PHE A N 1
ATOM 1484 C CA . PHE A 1 203 ? -7.285 19.139 -8.486 1.00 60.09 203 PHE A CA 1
ATOM 1485 C C . PHE A 1 203 ? -7.485 20.565 -7.932 1.00 60.09 203 PHE A C 1
ATOM 1487 O O . PHE A 1 203 ? -6.653 21.025 -7.145 1.00 60.09 203 PHE A O 1
ATOM 1494 N N . GLU A 1 204 ? -8.532 21.272 -8.363 1.00 63.84 204 GLU A N 1
ATOM 1495 C CA . GLU A 1 204 ? -8.913 22.605 -7.880 1.00 63.84 204 GLU A CA 1
ATOM 1496 C C . GLU A 1 204 ? -9.732 22.563 -6.581 1.00 63.84 204 GLU A C 1
ATOM 1498 O O . GLU A 1 204 ? -9.937 23.597 -5.947 1.00 63.84 204 GLU A O 1
ATOM 1503 N N . VAL A 1 205 ? -10.208 21.388 -6.165 1.00 63.97 205 VAL A N 1
ATOM 1504 C CA . VAL A 1 205 ? -11.031 21.260 -4.961 1.00 63.97 205 VAL A CA 1
ATOM 1505 C C . VAL A 1 205 ? -10.143 21.250 -3.712 1.00 63.97 205 VAL A C 1
ATOM 1507 O O . VAL A 1 205 ? -9.219 20.448 -3.588 1.00 63.97 205 VAL A O 1
ATOM 1510 N N . GLU A 1 206 ? -10.438 22.130 -2.753 1.00 73.06 206 GLU A N 1
ATOM 1511 C CA . GLU A 1 206 ? -9.786 22.130 -1.441 1.00 73.06 206 GLU A CA 1
ATOM 1512 C C . GLU A 1 206 ? -10.006 20.787 -0.720 1.00 73.06 206 GLU A C 1
ATOM 1514 O O . GLU A 1 206 ? -11.141 20.357 -0.506 1.00 73.06 206 GLU A O 1
ATOM 1519 N N . GLY A 1 207 ? -8.924 20.118 -0.311 1.00 79.88 207 GLY A N 1
ATOM 1520 C CA . GLY A 1 207 ? -9.022 18.850 0.411 1.00 79.88 207 GLY A CA 1
ATOM 1521 C C . GLY A 1 207 ? -7.706 18.074 0.522 1.00 79.88 207 GLY A C 1
ATOM 1522 O O . GLY A 1 207 ? -6.677 18.484 -0.022 1.00 79.88 207 GLY A O 1
ATOM 1523 N N . PRO A 1 208 ? -7.702 16.960 1.277 1.00 83.50 208 PRO A N 1
ATOM 1524 C CA . PRO A 1 208 ? -6.617 15.987 1.220 1.00 83.50 208 PRO A CA 1
ATOM 1525 C C . PRO A 1 208 ? -6.502 15.348 -0.167 1.00 83.50 208 PRO A C 1
ATOM 1527 O O . PRO A 1 208 ? -7.514 15.075 -0.799 1.00 83.50 208 PRO A O 1
ATOM 1530 N N . ALA A 1 209 ? -5.279 15.089 -0.625 1.00 82.38 209 ALA A N 1
ATOM 1531 C CA . ALA A 1 209 ? -5.050 14.415 -1.907 1.00 82.38 209 ALA A CA 1
ATOM 1532 C C . ALA A 1 209 ? -5.331 12.907 -1.808 1.00 82.38 209 ALA A C 1
ATOM 1534 O O . ALA A 1 209 ? -5.871 12.304 -2.730 1.00 82.38 209 ALA A O 1
ATOM 1535 N N . LEU A 1 210 ? -5.014 12.329 -0.648 1.00 87.38 210 LEU A N 1
ATOM 1536 C CA . LEU A 1 210 ? -5.254 10.935 -0.308 1.00 87.38 210 LEU A CA 1
ATOM 1537 C C . LEU A 1 210 ? -5.952 10.872 1.050 1.00 87.38 210 LEU A C 1
ATOM 1539 O O . LEU A 1 210 ? -5.616 11.617 1.975 1.00 87.38 210 LEU A O 1
ATOM 1543 N N . ARG A 1 211 ? -6.900 9.954 1.193 1.00 91.19 211 ARG A N 1
ATOM 1544 C CA . ARG A 1 211 ? -7.417 9.512 2.485 1.00 91.19 211 ARG A CA 1
ATOM 1545 C C . ARG A 1 211 ? -7.209 8.019 2.627 1.00 91.19 211 ARG A C 1
ATOM 1547 O O . ARG A 1 211 ? -7.318 7.285 1.650 1.00 91.19 211 ARG A O 1
ATOM 1554 N N . ILE A 1 212 ? -6.979 7.574 3.854 1.00 93.12 212 ILE A N 1
ATOM 1555 C CA . ILE A 1 212 ? -7.065 6.156 4.192 1.00 93.12 212 ILE A CA 1
ATOM 1556 C C . ILE A 1 212 ? -8.344 5.950 4.990 1.00 93.12 212 ILE A C 1
ATOM 1558 O O . ILE A 1 212 ? -8.525 6.517 6.071 1.00 93.12 212 ILE A O 1
ATOM 1562 N N . GLY A 1 213 ? -9.249 5.174 4.408 1.00 93.94 213 GLY A N 1
ATOM 1563 C CA . GLY A 1 213 ? -10.469 4.682 5.017 1.00 93.94 213 GLY A CA 1
ATOM 1564 C C . GLY A 1 213 ? -10.269 3.303 5.634 1.00 93.94 213 GLY A C 1
ATOM 1565 O O . GLY A 1 213 ? -9.360 2.565 5.263 1.00 93.94 213 GLY A O 1
ATOM 1566 N N . TYR A 1 214 ? -11.145 2.950 6.563 1.00 94.31 214 TYR A N 1
ATOM 1567 C CA . TYR A 1 214 ? -11.193 1.641 7.197 1.00 94.31 214 TYR A CA 1
ATOM 1568 C C . TYR A 1 214 ? -12.634 1.131 7.225 1.00 94.31 214 TYR A C 1
ATOM 1570 O O . TYR A 1 214 ? -13.553 1.876 7.578 1.00 94.31 214 TYR A O 1
ATOM 1578 N N . VAL A 1 215 ? -12.818 -0.133 6.864 1.00 92.81 215 VAL A N 1
ATOM 1579 C CA . VAL A 1 215 ? -14.102 -0.840 6.854 1.00 92.81 215 VAL A CA 1
ATOM 1580 C C . VAL A 1 215 ? -13.927 -2.136 7.626 1.00 92.81 215 VAL A C 1
ATOM 1582 O O . VAL A 1 215 ? -12.977 -2.879 7.387 1.00 92.81 215 VAL A O 1
ATOM 1585 N N . THR A 1 216 ? -14.833 -2.426 8.554 1.00 93.50 216 THR A N 1
ATOM 1586 C CA . THR A 1 216 ? -14.789 -3.714 9.255 1.00 93.50 216 THR A CA 1
ATOM 1587 C C . THR A 1 216 ? -15.281 -4.853 8.367 1.00 93.50 216 THR A C 1
ATOM 1589 O O . THR A 1 216 ? -16.150 -4.656 7.516 1.00 93.50 216 THR A O 1
ATOM 1592 N N . ALA A 1 217 ? -14.798 -6.069 8.617 1.00 90.25 217 ALA A N 1
ATOM 1593 C CA . ALA A 1 217 ? -15.244 -7.266 7.904 1.00 90.25 217 ALA A CA 1
ATOM 1594 C C . ALA A 1 217 ? -16.777 -7.434 7.949 1.00 90.25 217 ALA A C 1
ATOM 1596 O O . ALA A 1 217 ? -17.402 -7.852 6.978 1.00 90.25 217 ALA A O 1
ATOM 1597 N N . ASP A 1 218 ? -17.400 -7.089 9.078 1.00 90.38 218 ASP A N 1
ATOM 1598 C CA . ASP A 1 218 ? -18.851 -7.187 9.253 1.00 90.38 218 ASP A CA 1
ATOM 1599 C C . ASP A 1 218 ? -19.611 -6.121 8.460 1.00 90.38 218 ASP A C 1
ATOM 1601 O O . ASP A 1 218 ? -20.620 -6.445 7.834 1.00 90.38 218 ASP A O 1
ATOM 1605 N N . GLU A 1 219 ? -19.130 -4.873 8.438 1.00 89.81 219 GLU A N 1
ATOM 1606 C CA . GLU A 1 219 ? -19.705 -3.810 7.600 1.00 89.81 219 GLU A CA 1
ATOM 1607 C C . GLU A 1 219 ? -19.603 -4.166 6.114 1.00 89.81 219 GLU A C 1
ATOM 1609 O O . GLU A 1 219 ? -20.576 -3.998 5.377 1.00 89.81 219 GLU A O 1
ATOM 1614 N N . LEU A 1 220 ? -18.460 -4.714 5.688 1.00 87.69 220 LEU A N 1
ATOM 1615 C CA . LEU A 1 220 ? -18.261 -5.190 4.323 1.00 87.69 220 LEU A CA 1
ATOM 1616 C C . LEU A 1 220 ? -19.272 -6.286 3.971 1.00 87.69 220 LEU A C 1
ATOM 1618 O O . LEU A 1 220 ? -20.054 -6.114 3.035 1.00 87.69 220 LEU A O 1
ATOM 1622 N N . ARG A 1 221 ? -19.344 -7.358 4.770 1.00 86.00 221 ARG A N 1
ATOM 1623 C CA . ARG A 1 221 ? -20.313 -8.451 4.568 1.00 86.00 221 ARG A CA 1
ATOM 1624 C C . ARG A 1 221 ? -21.747 -7.937 4.517 1.00 86.00 221 ARG A C 1
ATOM 1626 O O . ARG A 1 221 ? -22.510 -8.338 3.642 1.00 86.00 221 ARG A O 1
ATOM 1633 N N . GLN A 1 222 ? -22.121 -7.041 5.429 1.00 85.88 222 GLN A N 1
ATOM 1634 C CA . GLN A 1 222 ? -23.456 -6.442 5.440 1.00 85.88 222 GLN A CA 1
ATOM 1635 C C . GLN A 1 222 ? -23.729 -5.628 4.175 1.00 85.88 222 GLN A C 1
ATOM 1637 O O . GLN A 1 222 ? -24.817 -5.748 3.613 1.00 85.88 222 GLN A O 1
ATOM 1642 N N . SER A 1 223 ? -22.766 -4.834 3.697 1.00 83.75 223 SER A N 1
ATOM 1643 C CA . SER A 1 223 ? -22.936 -4.072 2.455 1.00 83.75 223 SER A CA 1
ATOM 1644 C C . SER A 1 223 ? -23.139 -4.983 1.246 1.00 83.75 223 SER A C 1
ATOM 1646 O O . SER A 1 223 ? -24.020 -4.715 0.436 1.00 83.75 223 SER A O 1
ATOM 1648 N N . ILE A 1 224 ? -22.412 -6.100 1.172 1.00 78.88 224 ILE A N 1
ATOM 1649 C CA . ILE A 1 224 ? -22.523 -7.066 0.078 1.00 78.88 224 ILE A CA 1
ATOM 1650 C C . ILE A 1 224 ? -23.898 -7.732 0.104 1.00 78.88 224 ILE A C 1
ATOM 1652 O O . ILE A 1 224 ? -24.611 -7.743 -0.898 1.00 78.88 224 ILE A O 1
ATOM 1656 N N . VAL A 1 225 ? -24.298 -8.256 1.266 1.00 81.62 225 VAL A N 1
ATOM 1657 C CA . VAL A 1 225 ? -25.566 -8.984 1.427 1.00 81.62 225 VAL A CA 1
ATOM 1658 C C . VAL A 1 225 ? -26.770 -8.083 1.157 1.00 81.62 225 VAL A C 1
ATOM 1660 O O . VAL A 1 225 ? -27.747 -8.519 0.552 1.00 81.62 225 VAL A O 1
ATOM 1663 N N . CYS A 1 226 ? -26.711 -6.828 1.599 1.00 84.56 226 CYS A N 1
ATOM 1664 C CA . CYS A 1 226 ? -27.839 -5.906 1.520 1.00 84.56 226 CYS A CA 1
ATOM 1665 C C . CYS A 1 226 ? -27.798 -4.982 0.291 1.00 84.56 226 CYS A C 1
ATOM 1667 O O . CYS A 1 226 ? -28.695 -4.152 0.149 1.00 84.56 226 CYS A O 1
ATOM 1669 N N . GLY A 1 227 ? -26.770 -5.071 -0.565 1.00 82.88 227 GLY A N 1
ATOM 1670 C CA . GLY A 1 227 ? -26.529 -4.092 -1.636 1.00 82.88 227 GLY A CA 1
ATOM 1671 C C . GLY A 1 227 ? -26.321 -2.667 -1.104 1.00 82.88 227 GLY A C 1
ATOM 1672 O O . GLY A 1 227 ? -26.702 -1.691 -1.749 1.00 82.88 227 GLY A O 1
ATOM 1673 N N . GLY A 1 228 ? -25.797 -2.551 0.117 1.00 82.94 228 GLY A N 1
ATOM 1674 C CA . GLY A 1 228 ? -25.590 -1.292 0.816 1.00 82.94 228 GLY A CA 1
ATOM 1675 C C . GLY A 1 228 ? -24.361 -0.538 0.319 1.00 82.94 228 GLY A C 1
ATOM 1676 O O . GLY A 1 228 ? -23.438 -1.101 -0.262 1.00 82.94 228 GLY A O 1
ATOM 1677 N N . THR A 1 229 ? -24.345 0.761 0.585 1.00 84.00 229 THR A N 1
ATOM 1678 C CA . THR A 1 229 ? -23.219 1.635 0.263 1.00 84.00 229 THR A CA 1
ATOM 1679 C C . THR A 1 229 ? -22.171 1.574 1.377 1.00 84.00 229 THR A C 1
ATOM 1681 O O . THR A 1 229 ? -22.514 1.721 2.555 1.00 84.00 229 THR A O 1
ATOM 1684 N N . LEU A 1 230 ? -20.899 1.378 1.029 1.00 87.19 230 LEU A N 1
ATOM 1685 C CA . LEU A 1 230 ? -19.808 1.389 2.005 1.00 87.19 230 LEU A CA 1
ATOM 1686 C C . LEU A 1 230 ? -19.524 2.820 2.472 1.00 87.19 230 LEU A C 1
ATOM 1688 O O . LEU A 1 230 ? -19.384 3.733 1.659 1.00 87.19 230 LEU A O 1
ATOM 1692 N N . ASN A 1 231 ? -19.433 3.005 3.791 1.00 90.25 231 ASN A N 1
ATOM 1693 C CA . ASN A 1 231 ? -19.108 4.280 4.434 1.00 90.25 231 ASN A CA 1
ATOM 1694 C C . ASN A 1 231 ? -17.824 4.103 5.263 1.00 90.25 231 ASN A C 1
ATOM 1696 O O . ASN A 1 231 ? -17.913 3.878 6.472 1.00 90.25 231 ASN A O 1
ATOM 1700 N N . PRO A 1 232 ? -16.637 4.135 4.635 1.00 91.94 232 PRO A N 1
ATOM 1701 C CA . PRO A 1 232 ? -15.385 3.901 5.342 1.00 91.94 232 PRO A CA 1
ATOM 1702 C C . PRO A 1 232 ? -15.150 4.952 6.432 1.00 91.94 232 PRO A C 1
ATOM 1704 O O . PRO A 1 232 ? -15.342 6.152 6.221 1.00 91.94 232 PRO A O 1
ATOM 1707 N N . LEU A 1 233 ? -14.663 4.512 7.593 1.00 93.56 233 LEU A N 1
ATOM 1708 C CA . LEU A 1 233 ? -14.158 5.418 8.616 1.00 93.56 233 LEU A CA 1
ATOM 1709 C C . LEU A 1 233 ? -12.820 5.990 8.147 1.00 93.56 233 LEU A C 1
ATOM 1711 O O . LEU A 1 233 ? -11.842 5.255 8.036 1.00 93.56 233 LEU A O 1
ATOM 1715 N N . ILE A 1 234 ? -12.755 7.298 7.912 1.00 93.69 234 ILE A N 1
ATOM 1716 C CA . ILE A 1 234 ? -11.496 7.957 7.556 1.00 93.69 234 ILE A CA 1
ATOM 1717 C C . ILE A 1 234 ? -10.564 7.966 8.770 1.00 93.69 234 ILE A C 1
ATOM 1719 O O . ILE A 1 234 ? -10.875 8.567 9.802 1.00 93.69 234 ILE A O 1
ATOM 1723 N N . ILE A 1 235 ? -9.423 7.288 8.644 1.00 94.00 235 ILE A N 1
ATOM 1724 C CA . ILE A 1 235 ? -8.399 7.192 9.692 1.00 94.00 235 ILE A CA 1
ATOM 1725 C C . ILE A 1 235 ? -7.186 8.078 9.430 1.00 94.00 235 ILE A C 1
ATOM 1727 O O . ILE A 1 235 ? -6.446 8.377 10.366 1.00 94.00 235 ILE A O 1
ATOM 1731 N N . ALA A 1 236 ? -6.992 8.525 8.191 1.00 91.62 236 ALA A N 1
ATOM 1732 C CA . ALA A 1 236 ? -5.960 9.491 7.857 1.00 91.62 236 ALA A CA 1
ATOM 1733 C C . ALA A 1 236 ? -6.366 10.355 6.661 1.00 91.62 236 ALA A C 1
ATOM 1735 O O . ALA A 1 236 ? -6.891 9.845 5.674 1.00 91.62 236 ALA A O 1
ATOM 1736 N N . ASP A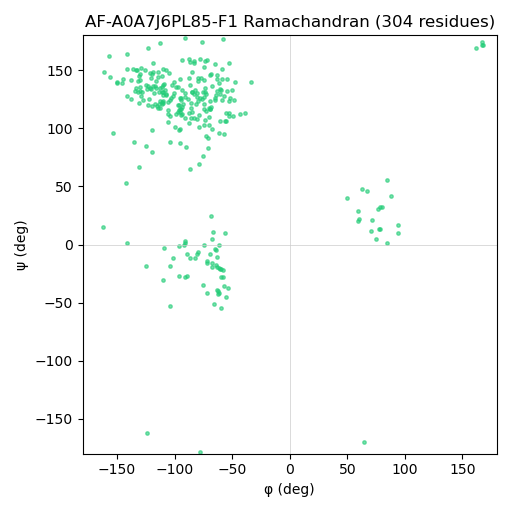 1 237 ? -6.063 11.649 6.760 1.00 89.31 237 ASP A N 1
ATOM 1737 C CA . ASP A 1 237 ? -6.169 12.633 5.685 1.00 89.31 237 ASP A CA 1
ATOM 1738 C C . ASP A 1 237 ? -4.762 13.137 5.346 1.00 89.31 237 ASP A C 1
ATOM 1740 O O . ASP A 1 237 ? -4.090 13.753 6.179 1.00 89.31 237 ASP A O 1
ATOM 1744 N N . PHE A 1 238 ? -4.333 12.932 4.108 1.00 84.38 238 PHE A N 1
ATOM 1745 C CA . PHE A 1 238 ? -3.048 13.396 3.600 1.00 84.38 238 PHE A CA 1
ATOM 1746 C C . PHE A 1 238 ? -3.262 14.731 2.898 1.00 84.38 238 PHE A C 1
ATOM 1748 O O . PHE A 1 238 ? -3.575 14.811 1.707 1.00 84.38 238 PHE A O 1
ATOM 1755 N N . LYS A 1 239 ? -3.188 15.798 3.698 1.00 76.44 239 LYS A N 1
ATOM 1756 C CA . LYS A 1 239 ? -3.414 17.168 3.239 1.00 76.44 239 LYS A CA 1
ATOM 1757 C C . LYS A 1 239 ? -2.201 17.742 2.540 1.00 76.44 239 LYS A C 1
ATOM 1759 O O . LYS A 1 239 ? -1.068 17.579 2.984 1.00 76.44 239 LYS A O 1
ATOM 1764 N N . ARG A 1 240 ? -2.494 18.490 1.480 1.00 63.66 240 ARG A N 1
ATOM 1765 C CA . ARG A 1 240 ? -1.544 19.371 0.819 1.00 63.66 240 ARG A CA 1
ATOM 1766 C C . ARG A 1 240 ? -1.262 20.542 1.772 1.00 63.66 240 ARG A C 1
ATOM 1768 O O . ARG A 1 240 ? -2.201 21.247 2.129 1.00 63.66 240 ARG A O 1
ATOM 1775 N N . SER A 1 241 ? -0.027 20.735 2.236 1.00 52.25 241 SER A N 1
ATOM 1776 C CA . SER A 1 241 ? 0.305 21.831 3.168 1.00 52.25 241 SER A CA 1
ATOM 1777 C C . SER A 1 241 ? 0.288 23.221 2.513 1.00 52.25 241 SER A C 1
ATOM 1779 O O . SER A 1 241 ? 0.256 24.224 3.216 1.00 52.25 241 SER A O 1
ATOM 1781 N N . ASP A 1 242 ? 0.271 23.277 1.184 1.00 54.75 242 ASP A N 1
ATOM 1782 C CA . ASP A 1 242 ? 0.398 24.485 0.350 1.00 54.75 242 ASP A CA 1
ATOM 1783 C C . ASP A 1 242 ? -0.095 24.258 -1.097 1.00 54.75 242 ASP A C 1
ATOM 1785 O O . ASP A 1 242 ? 0.226 25.012 -2.012 1.00 54.75 2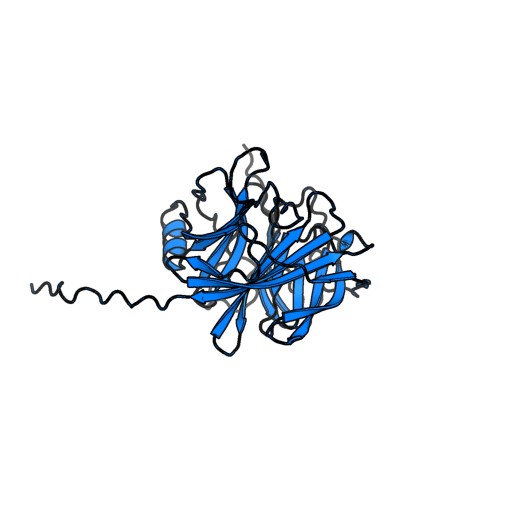42 ASP A O 1
ATOM 1789 N N . GLY A 1 243 ? -0.838 23.176 -1.329 1.00 50.69 243 GLY A N 1
ATOM 1790 C CA . GLY A 1 243 ? -0.950 22.592 -2.664 1.00 50.69 243 GLY A CA 1
ATOM 1791 C C . GLY A 1 243 ? 0.055 21.462 -2.924 1.00 50.69 243 GLY A C 1
ATOM 1792 O O . GLY A 1 243 ? 0.093 20.958 -4.040 1.00 50.69 243 GLY A O 1
ATOM 1793 N N . TYR A 1 244 ? 0.789 20.957 -1.934 1.00 47.66 244 TYR A N 1
ATOM 1794 C CA . TYR A 1 244 ? 1.561 19.719 -2.066 1.00 47.66 244 TYR A CA 1
ATOM 1795 C C . TYR A 1 244 ? 1.590 18.905 -0.753 1.00 47.66 244 TYR A C 1
ATOM 1797 O O . TYR A 1 244 ? 1.585 19.475 0.339 1.00 47.66 244 TYR A O 1
ATOM 1805 N N . VAL A 1 245 ? 1.536 17.566 -0.820 1.00 44.81 245 VAL A N 1
ATOM 1806 C CA . VAL A 1 245 ? 1.703 16.678 0.356 1.00 44.81 245 VAL A CA 1
ATOM 1807 C C . VAL A 1 245 ? 3.200 16.357 0.465 1.00 44.81 245 VAL A C 1
ATOM 1809 O O . VAL A 1 245 ? 3.669 15.387 -0.122 1.00 44.81 245 VAL A O 1
ATOM 1812 N N . GLY A 1 246 ? 3.996 17.226 1.100 1.00 51.69 246 GLY A N 1
ATOM 1813 C CA . GLY A 1 246 ? 5.439 17.281 0.778 1.00 51.69 246 GLY A CA 1
ATOM 1814 C C . GLY A 1 246 ? 5.642 17.744 -0.673 1.00 51.69 246 GLY A C 1
ATOM 1815 O O . GLY A 1 246 ? 4.681 18.174 -1.269 1.00 51.69 246 GLY A O 1
ATOM 1816 N N . TRP A 1 247 ? 6.828 17.686 -1.283 1.00 46.66 247 TRP A N 1
ATOM 1817 C CA . TRP A 1 247 ? 7.078 18.231 -2.642 1.00 46.66 247 TRP A CA 1
ATOM 1818 C C . TRP A 1 247 ? 6.349 17.528 -3.815 1.00 46.66 247 TRP A C 1
ATOM 1820 O O . TRP A 1 247 ? 6.660 17.808 -4.966 1.00 46.66 247 TRP A O 1
ATOM 1830 N N . PHE A 1 248 ? 5.394 16.632 -3.552 1.00 52.22 248 PHE A N 1
ATOM 1831 C CA . PHE A 1 248 ? 4.853 15.693 -4.537 1.00 52.22 248 PHE A CA 1
ATOM 1832 C C . PHE A 1 248 ? 3.353 15.867 -4.733 1.00 52.22 248 PHE A C 1
ATOM 1834 O O . PHE A 1 248 ? 2.594 16.126 -3.786 1.00 52.22 248 PHE A O 1
ATOM 1841 N N . LYS A 1 249 ? 2.912 15.691 -5.979 1.00 63.09 249 LYS A N 1
ATOM 1842 C CA . LYS A 1 249 ? 1.494 15.633 -6.318 1.00 63.09 249 LYS A CA 1
ATOM 1843 C C . LYS A 1 249 ? 1.109 14.167 -6.465 1.00 63.09 249 LYS A C 1
ATOM 1845 O O . LYS A 1 249 ? 1.401 13.554 -7.483 1.00 63.09 249 LYS A O 1
ATOM 1850 N N . ILE A 1 250 ? 0.469 13.640 -5.418 1.00 61.19 250 ILE A N 1
ATOM 1851 C CA . ILE A 1 250 ? -0.049 12.267 -5.371 1.00 61.19 250 ILE A CA 1
ATOM 1852 C C . ILE A 1 250 ? -0.930 12.037 -6.601 1.00 61.19 250 ILE A C 1
ATOM 1854 O O . ILE A 1 250 ? -1.873 12.802 -6.844 1.00 61.19 250 ILE A O 1
ATOM 1858 N N . ALA A 1 251 ? -0.587 11.016 -7.379 1.00 62.28 251 ALA A N 1
ATOM 1859 C CA . ALA A 1 251 ? -1.359 10.588 -8.526 1.00 62.28 251 ALA A CA 1
ATOM 1860 C C . ALA A 1 251 ? -2.732 10.056 -8.125 1.00 62.28 251 ALA A C 1
ATOM 1862 O O . ALA A 1 251 ? -2.959 9.585 -7.014 1.00 62.28 251 ALA A O 1
ATOM 1863 N N . VAL A 1 252 ? -3.662 10.121 -9.079 1.00 63.56 252 VAL A N 1
ATOM 1864 C CA . VAL A 1 252 ? -5.016 9.560 -8.942 1.00 63.56 252 VAL A CA 1
ATOM 1865 C C . VAL A 1 252 ? -4.960 8.033 -8.777 1.00 63.56 252 VAL A C 1
ATOM 1867 O O . VAL A 1 252 ? -5.949 7.414 -8.424 1.00 63.56 252 VAL A O 1
ATOM 1870 N N . GLN A 1 253 ? -3.807 7.404 -8.996 1.00 67.19 253 GLN A N 1
ATOM 1871 C CA . GLN A 1 253 ? -3.598 5.995 -8.706 1.00 67.19 253 GLN A CA 1
ATOM 1872 C C . GLN A 1 253 ? -2.589 5.868 -7.570 1.00 67.19 253 GLN A C 1
ATOM 1874 O O . GLN A 1 253 ? -1.473 6.381 -7.635 1.00 67.19 253 GLN A O 1
ATOM 1879 N N . SER A 1 254 ? -3.022 5.238 -6.484 1.00 77.19 254 SER A N 1
ATOM 1880 C CA . SER A 1 254 ? -2.189 4.946 -5.329 1.00 77.19 254 SER A CA 1
ATOM 1881 C C . SER A 1 254 ? -2.348 3.483 -4.950 1.00 77.19 254 SER A C 1
ATOM 1883 O O . SER A 1 254 ? -3.449 3.062 -4.604 1.00 77.19 254 SER A O 1
ATOM 1885 N N . GLY A 1 255 ? -1.250 2.733 -4.945 1.00 89.19 255 GLY A N 1
ATOM 1886 C CA . GLY A 1 255 ? -1.203 1.400 -4.365 1.00 89.19 255 GLY A CA 1
ATOM 1887 C C . GLY A 1 255 ? -1.311 1.456 -2.842 1.00 89.19 255 GLY A C 1
ATOM 1888 O O . GLY A 1 255 ? -0.805 2.378 -2.193 1.00 89.19 255 GLY A O 1
ATOM 1889 N N . LEU A 1 256 ? -1.953 0.445 -2.256 1.00 93.06 256 LEU A N 1
ATOM 1890 C CA . LEU A 1 256 ? -2.053 0.260 -0.812 1.00 93.06 256 LEU A CA 1
ATOM 1891 C C . LEU A 1 256 ? -1.772 -1.203 -0.471 1.00 93.06 256 LEU A C 1
ATOM 1893 O O . LEU A 1 256 ? -2.369 -2.091 -1.067 1.00 93.06 256 LEU A O 1
ATOM 1897 N N . ALA A 1 257 ? -0.908 -1.443 0.511 1.00 94.19 257 ALA A N 1
ATOM 1898 C CA . ALA A 1 257 ? -0.695 -2.763 1.094 1.00 94.19 257 ALA A CA 1
ATOM 1899 C C . ALA A 1 257 ? -0.675 -2.679 2.617 1.00 94.19 257 ALA A C 1
ATOM 1901 O O . ALA A 1 257 ? -0.245 -1.682 3.202 1.00 94.19 257 ALA A O 1
ATOM 1902 N N . VAL A 1 258 ? -1.091 -3.763 3.266 1.00 94.75 258 VAL A N 1
ATOM 1903 C CA . VAL A 1 258 ? -0.982 -3.935 4.714 1.00 94.75 258 VAL A CA 1
ATOM 1904 C C . VAL A 1 258 ? -0.228 -5.224 4.997 1.00 94.75 258 VAL A C 1
ATOM 1906 O O . VAL A 1 258 ? -0.458 -6.251 4.363 1.00 94.75 258 VAL A O 1
ATOM 1909 N N . ARG A 1 259 ? 0.682 -5.172 5.967 1.00 93.94 259 ARG A N 1
ATOM 1910 C CA . ARG A 1 259 ? 1.434 -6.329 6.453 1.00 93.94 259 ARG A CA 1
ATOM 1911 C C . ARG A 1 259 ? 1.345 -6.386 7.966 1.00 93.94 259 ARG A C 1
ATOM 1913 O O . ARG A 1 259 ? 1.612 -5.394 8.632 1.00 93.94 259 ARG A O 1
ATOM 1920 N N . GLU A 1 260 ? 1.041 -7.557 8.506 1.00 94.06 260 GLU A N 1
ATOM 1921 C CA . GLU A 1 260 ? 1.187 -7.837 9.933 1.00 94.06 260 GLU A CA 1
ATOM 1922 C C . GLU A 1 260 ? 2.435 -8.700 10.145 1.00 94.06 260 GLU A C 1
ATOM 1924 O O . GLU A 1 260 ? 2.575 -9.754 9.518 1.00 94.06 260 GLU A O 1
ATOM 1929 N N . ASP A 1 261 ? 3.358 -8.246 10.990 1.00 92.94 261 ASP A N 1
ATOM 1930 C CA . ASP A 1 261 ? 4.572 -8.998 11.300 1.00 92.94 261 ASP A CA 1
ATOM 1931 C C . ASP A 1 261 ? 4.309 -10.146 12.300 1.00 92.94 261 ASP A C 1
ATOM 1933 O O . ASP A 1 261 ? 3.186 -10.403 12.743 1.00 92.94 261 ASP A O 1
ATOM 1937 N N . ILE A 1 262 ? 5.366 -10.872 12.676 1.00 90.38 262 ILE A N 1
ATOM 1938 C CA . ILE A 1 262 ? 5.258 -11.978 13.640 1.00 90.38 262 ILE A CA 1
ATOM 1939 C C . ILE A 1 262 ? 4.900 -11.519 15.065 1.00 90.38 262 ILE A C 1
ATOM 1941 O O . ILE A 1 262 ? 4.412 -12.320 15.861 1.00 90.38 262 ILE A O 1
ATOM 1945 N N . ASN A 1 263 ? 5.115 -10.243 15.384 1.00 93.25 263 ASN A N 1
ATOM 1946 C CA . ASN A 1 263 ? 4.795 -9.641 16.675 1.00 93.25 263 ASN A CA 1
ATOM 1947 C C . ASN A 1 263 ? 3.389 -9.016 16.700 1.00 93.25 263 ASN A C 1
ATOM 1949 O O . ASN A 1 263 ? 2.984 -8.474 17.731 1.00 93.25 263 ASN A O 1
ATOM 1953 N N . GLY A 1 264 ? 2.646 -9.081 15.591 1.00 93.31 264 GLY A N 1
ATOM 1954 C CA . GLY A 1 264 ? 1.339 -8.444 15.447 1.00 93.31 264 GLY A CA 1
ATOM 1955 C C . GLY A 1 264 ? 1.411 -6.936 15.189 1.00 93.31 264 GLY A C 1
ATOM 1956 O O . GLY A 1 264 ? 0.401 -6.249 15.339 1.00 93.31 264 GLY A O 1
ATOM 1957 N N . GLN A 1 265 ? 2.584 -6.397 14.844 1.00 95.50 265 GLN A N 1
ATOM 1958 C CA . GLN A 1 265 ? 2.723 -5.016 14.389 1.00 95.50 265 GLN A CA 1
ATOM 1959 C C . GLN A 1 265 ? 2.185 -4.896 12.970 1.00 95.50 265 GLN A C 1
ATOM 1961 O O . GLN A 1 265 ? 2.490 -5.724 12.111 1.00 95.50 265 GLN A O 1
ATOM 1966 N N . ILE A 1 266 ? 1.395 -3.852 12.728 1.00 96.06 266 ILE A N 1
ATOM 1967 C CA . ILE A 1 266 ? 0.741 -3.633 11.443 1.00 96.06 266 ILE A CA 1
ATOM 1968 C C . ILE A 1 266 ? 1.451 -2.496 10.723 1.00 96.06 266 ILE A C 1
ATOM 1970 O O . ILE A 1 266 ? 1.528 -1.378 11.228 1.00 96.06 266 ILE A O 1
ATOM 1974 N N . PHE A 1 267 ? 1.934 -2.781 9.524 1.00 96.50 267 PHE A N 1
ATOM 1975 C CA . PHE A 1 267 ? 2.566 -1.826 8.633 1.00 96.50 267 PHE A CA 1
ATOM 1976 C C . PHE A 1 267 ? 1.638 -1.541 7.461 1.00 96.50 267 PHE A C 1
ATOM 1978 O O . PHE A 1 267 ? 1.096 -2.465 6.855 1.00 96.50 267 PHE A O 1
ATOM 1985 N N . VAL A 1 268 ? 1.463 -0.262 7.151 1.00 96.06 268 VAL A N 1
ATOM 1986 C CA . VAL A 1 268 ? 0.671 0.222 6.020 1.00 96.06 268 VAL A CA 1
ATOM 1987 C C . VAL A 1 268 ? 1.631 0.851 5.026 1.00 96.06 268 VAL A C 1
ATOM 1989 O O . VAL A 1 268 ? 2.377 1.766 5.375 1.00 96.06 268 VAL A O 1
ATOM 1992 N N . TYR A 1 269 ? 1.607 0.361 3.798 1.00 95.31 269 TYR A N 1
ATOM 1993 C CA . TYR A 1 269 ? 2.422 0.851 2.699 1.00 95.31 269 TYR A CA 1
ATOM 1994 C C . TYR A 1 269 ? 1.504 1.540 1.708 1.00 95.31 269 TYR A C 1
ATOM 1996 O O . TYR A 1 269 ? 0.482 0.978 1.320 1.00 95.31 269 TYR A O 1
ATOM 2004 N N . SER A 1 270 ? 1.872 2.742 1.296 1.00 93.12 270 SER A N 1
ATOM 2005 C CA . SER A 1 270 ? 1.230 3.454 0.203 1.00 93.12 270 SER A CA 1
ATOM 2006 C C . SER A 1 270 ? 2.265 3.725 -0.872 1.00 93.12 270 SER A C 1
ATOM 2008 O O . SER A 1 270 ? 3.378 4.154 -0.562 1.00 93.12 270 SER A O 1
ATOM 2010 N N . MET A 1 271 ? 1.896 3.465 -2.119 1.00 91.75 271 MET A N 1
ATOM 2011 C CA . MET A 1 271 ? 2.703 3.792 -3.283 1.00 91.75 271 MET A CA 1
ATOM 2012 C C . MET A 1 271 ? 1.935 4.765 -4.170 1.00 91.75 271 MET A C 1
ATOM 2014 O O . MET A 1 271 ? 0.738 4.590 -4.348 1.00 91.75 271 MET A O 1
ATOM 2018 N N . SER A 1 272 ? 2.588 5.801 -4.681 1.00 88.12 272 SER A N 1
ATOM 2019 C CA . SER A 1 272 ? 1.977 6.759 -5.607 1.00 88.12 272 SER A CA 1
ATOM 2020 C C . SER A 1 272 ? 3.036 7.308 -6.535 1.00 88.12 272 SER A C 1
ATOM 2022 O O . SER A 1 272 ? 4.115 7.679 -6.075 1.00 88.12 272 SER A O 1
ATOM 2024 N N . ASP A 1 273 ? 2.695 7.472 -7.803 1.00 83.38 273 ASP A N 1
ATOM 2025 C CA . ASP A 1 273 ? 3.539 8.217 -8.731 1.00 83.38 273 ASP A CA 1
ATOM 2026 C C . ASP A 1 273 ? 3.462 9.722 -8.465 1.00 83.38 273 ASP A C 1
ATOM 2028 O O . ASP A 1 273 ? 2.500 10.218 -7.858 1.00 83.38 273 ASP A O 1
ATOM 2032 N N . ASP A 1 274 ? 4.490 10.444 -8.908 1.00 77.44 274 ASP A N 1
ATOM 2033 C CA . ASP A 1 274 ? 4.459 11.899 -8.985 1.00 77.44 274 ASP A CA 1
ATOM 2034 C C . ASP A 1 274 ? 3.825 12.339 -10.309 1.00 77.44 274 ASP A C 1
ATOM 2036 O O . ASP A 1 274 ? 4.353 12.099 -11.394 1.00 77.44 274 ASP A O 1
ATOM 2040 N N . LEU A 1 275 ? 2.692 13.039 -10.235 1.00 68.00 275 LEU A N 1
ATOM 2041 C CA . LEU A 1 275 ? 2.012 13.554 -11.428 1.00 68.00 275 LEU A CA 1
ATOM 2042 C C . LEU A 1 275 ? 2.831 14.580 -12.220 1.00 68.00 275 LEU A C 1
ATOM 2044 O O . LEU A 1 275 ? 2.487 14.853 -13.372 1.00 68.00 275 LEU A O 1
ATOM 2048 N N . PHE A 1 276 ? 3.839 15.210 -11.616 1.00 69.69 276 PHE A N 1
ATOM 2049 C CA . PHE A 1 276 ? 4.704 16.159 -12.322 1.00 69.69 276 PHE A CA 1
ATOM 2050 C C . PHE A 1 276 ? 5.931 15.502 -12.938 1.00 69.69 276 PHE A C 1
ATOM 2052 O O . PHE A 1 276 ? 6.430 15.993 -13.952 1.00 69.69 276 PHE A O 1
ATOM 2059 N N . ASP A 1 277 ? 6.393 14.409 -12.341 1.00 78.19 277 ASP A N 1
ATOM 2060 C CA . ASP A 1 277 ? 7.521 13.640 -12.828 1.00 78.19 277 ASP A CA 1
ATOM 2061 C C . ASP A 1 277 ? 7.188 12.143 -12.769 1.00 78.19 277 ASP A C 1
ATOM 2063 O O . ASP A 1 277 ? 7.504 11.476 -11.782 1.00 78.19 277 ASP A O 1
ATOM 2067 N N . PRO A 1 278 ? 6.582 11.584 -13.833 1.00 77.12 278 PRO A N 1
ATOM 2068 C CA . PRO A 1 278 ? 6.244 10.165 -13.874 1.00 77.12 278 PRO A CA 1
ATOM 2069 C C . PRO A 1 278 ? 7.490 9.269 -13.845 1.00 77.12 278 PRO A C 1
ATOM 2071 O O . PRO A 1 278 ? 7.351 8.053 -13.778 1.00 77.12 278 PRO A O 1
ATOM 2074 N N . SER A 1 279 ? 8.706 9.840 -13.880 1.00 82.94 279 SER A N 1
ATOM 2075 C CA . SER A 1 279 ? 9.935 9.092 -13.623 1.00 82.94 279 SER A CA 1
ATOM 2076 C C . SER A 1 279 ? 10.155 8.745 -12.143 1.00 82.94 279 SER A C 1
ATOM 2078 O O . SER A 1 279 ? 11.158 8.113 -11.793 1.00 82.94 279 SER A O 1
ATOM 2080 N N . GLN A 1 280 ? 9.236 9.163 -11.266 1.00 87.94 280 GLN A N 1
ATOM 2081 C CA . GLN A 1 280 ? 9.359 9.028 -9.824 1.00 87.94 280 GLN A CA 1
ATOM 2082 C C . GLN A 1 280 ? 8.112 8.408 -9.193 1.00 87.94 280 GLN A C 1
ATOM 2084 O O . GLN A 1 280 ? 6.978 8.827 -9.432 1.00 87.94 280 GLN A O 1
ATOM 2089 N N . THR A 1 281 ? 8.353 7.472 -8.280 1.00 90.00 281 THR A N 1
ATOM 2090 C CA . THR A 1 281 ? 7.331 6.854 -7.437 1.00 90.00 281 THR A CA 1
ATOM 2091 C C . THR A 1 281 ? 7.694 7.051 -5.971 1.00 90.00 281 THR A C 1
ATOM 2093 O O . THR A 1 281 ? 8.837 6.868 -5.551 1.00 90.00 281 THR A O 1
ATOM 2096 N N . LEU A 1 282 ? 6.714 7.414 -5.155 1.00 91.31 282 LEU A N 1
ATOM 2097 C CA . LEU A 1 282 ? 6.844 7.474 -3.709 1.00 91.31 282 LEU A CA 1
ATOM 2098 C C . LEU A 1 282 ? 6.365 6.177 -3.073 1.00 91.31 282 LEU A C 1
ATOM 2100 O O . LEU A 1 282 ? 5.210 5.807 -3.240 1.00 91.31 282 LEU A O 1
ATOM 2104 N N . LEU A 1 283 ? 7.210 5.552 -2.256 1.00 93.19 283 LEU A N 1
ATOM 2105 C CA . LEU A 1 283 ? 6.830 4.496 -1.322 1.00 93.19 283 LEU A CA 1
ATOM 2106 C C . LEU A 1 283 ? 6.828 5.061 0.098 1.00 93.19 283 LEU A C 1
ATOM 2108 O O . LEU A 1 283 ? 7.878 5.392 0.650 1.00 93.19 283 LEU A O 1
ATOM 2112 N N . THR A 1 284 ? 5.652 5.169 0.705 1.00 92.88 284 THR A N 1
ATOM 2113 C CA . THR A 1 284 ? 5.490 5.636 2.084 1.00 92.88 284 THR A CA 1
ATOM 2114 C C . THR A 1 284 ? 5.043 4.505 2.995 1.00 92.88 284 THR A C 1
ATOM 2116 O O . THR A 1 284 ? 4.071 3.812 2.709 1.00 92.88 284 THR A O 1
ATOM 2119 N N . THR A 1 285 ? 5.726 4.364 4.127 1.00 95.06 285 THR A N 1
ATOM 2120 C CA . THR A 1 285 ? 5.473 3.332 5.132 1.00 95.06 285 THR A CA 1
ATOM 2121 C C . THR A 1 285 ? 5.024 3.968 6.440 1.00 95.06 285 THR A C 1
ATOM 2123 O O . THR A 1 285 ? 5.642 4.916 6.942 1.00 95.06 285 THR A O 1
ATOM 2126 N N . PHE A 1 286 ? 3.982 3.392 7.027 1.00 95.38 286 PHE A N 1
ATOM 2127 C CA . PHE A 1 286 ? 3.461 3.736 8.341 1.00 95.38 286 PHE A CA 1
ATOM 2128 C C . PHE A 1 286 ? 3.374 2.497 9.230 1.00 95.38 286 PHE A C 1
ATOM 2130 O O . PHE A 1 286 ? 3.110 1.401 8.746 1.00 95.38 286 PHE A O 1
ATOM 2137 N N . GLU A 1 287 ? 3.510 2.681 10.538 1.00 96.19 287 GLU A N 1
ATOM 2138 C CA . GLU A 1 287 ? 3.063 1.713 11.539 1.00 96.19 287 GLU A CA 1
ATOM 2139 C C . GLU A 1 287 ? 1.655 2.112 11.997 1.00 96.19 287 GLU A C 1
ATOM 2141 O O . GLU A 1 287 ? 1.434 3.239 12.452 1.00 96.19 287 GLU A O 1
ATOM 2146 N N . TRP A 1 288 ? 0.690 1.201 11.894 1.00 96.81 288 TRP A N 1
ATOM 2147 C CA . TRP A 1 288 ? -0.650 1.397 12.432 1.00 96.81 288 TRP A CA 1
ATOM 2148 C C . TRP A 1 288 ? -0.776 0.758 13.813 1.00 96.81 288 TRP A C 1
ATOM 2150 O O . TRP A 1 288 ? -0.628 -0.451 13.988 1.00 96.81 288 TRP A O 1
ATOM 2160 N N . LYS A 1 289 ? -1.096 1.588 14.806 1.00 96.25 289 LYS A N 1
ATOM 2161 C CA . LYS A 1 289 ? -1.333 1.198 16.198 1.00 96.25 289 LYS A CA 1
ATOM 2162 C C . LYS A 1 289 ? -2.832 1.215 16.465 1.00 96.25 289 LYS A C 1
ATOM 2164 O O . LYS A 1 289 ? -3.348 2.254 16.893 1.00 96.25 289 LYS A O 1
ATOM 2169 N N . PRO A 1 290 ? -3.560 0.108 16.224 1.00 94.38 290 PRO A N 1
ATOM 2170 C CA . PRO A 1 290 ? -4.982 0.065 16.511 1.00 94.38 290 PRO A CA 1
ATOM 2171 C C . PRO A 1 290 ? -5.204 0.313 18.002 1.00 94.38 290 PRO A C 1
ATOM 2173 O O . PRO A 1 290 ? -4.608 -0.328 18.876 1.00 94.38 290 PRO A O 1
ATOM 2176 N N . LYS A 1 291 ? -6.098 1.247 18.321 1.00 94.06 291 LYS A N 1
ATOM 2177 C CA . LYS A 1 291 ? -6.581 1.404 19.689 1.00 94.06 291 LYS A CA 1
ATOM 2178 C C . LYS A 1 291 ? -7.325 0.127 20.005 1.00 94.06 291 LYS A C 1
ATOM 2180 O O . LYS A 1 291 ? -8.262 -0.230 19.293 1.00 94.06 291 LYS A O 1
ATOM 2185 N N . ARG A 1 292 ? -6.930 -0.557 21.086 1.00 83.31 292 ARG A N 1
ATOM 2186 C CA . ARG A 1 292 ? -7.718 -1.678 21.604 1.00 83.31 292 ARG A CA 1
ATOM 2187 C C 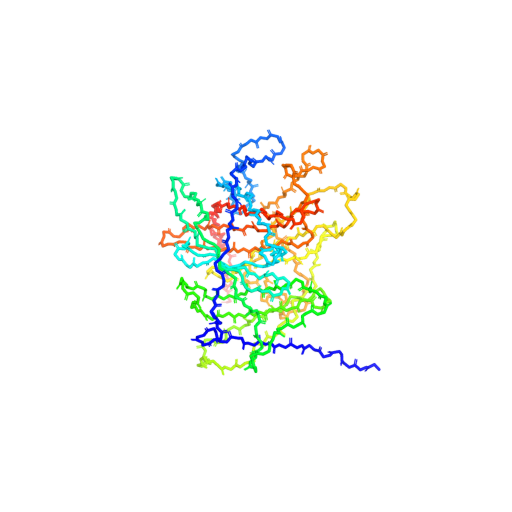. ARG A 1 292 ? -9.147 -1.179 21.717 1.00 83.31 292 AR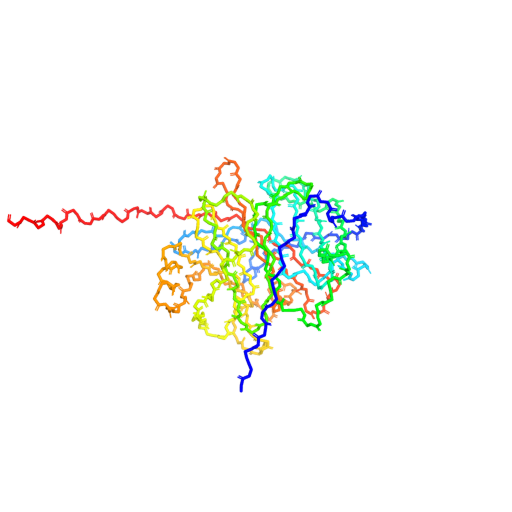G A C 1
ATOM 2189 O O . ARG A 1 292 ? -9.417 -0.315 22.558 1.00 83.31 292 ARG A O 1
ATOM 2196 N N . ARG A 1 293 ? -10.047 -1.694 20.868 1.00 68.69 293 ARG A N 1
ATOM 2197 C CA . ARG A 1 293 ? -11.478 -1.505 21.069 1.00 68.69 293 ARG A CA 1
ATOM 2198 C C . ARG A 1 293 ? -11.684 -1.979 22.491 1.00 68.69 293 ARG A C 1
ATOM 2200 O O . ARG A 1 293 ? -11.481 -3.156 22.788 1.00 68.69 293 ARG A O 1
ATOM 2207 N N . ARG A 1 294 ? -11.983 -1.055 23.410 1.00 63.34 294 ARG A N 1
ATOM 2208 C CA . ARG A 1 294 ? -12.548 -1.461 24.690 1.00 63.34 294 ARG A CA 1
ATOM 2209 C C . ARG A 1 294 ? -13.755 -2.248 24.244 1.00 63.34 294 ARG A C 1
ATOM 2211 O O . ARG A 1 294 ? -14.652 -1.622 23.684 1.00 63.34 294 ARG A O 1
ATOM 2218 N N . HIS A 1 295 ? -13.698 -3.583 24.347 1.00 52.84 295 HIS A N 1
ATOM 2219 C CA . HIS A 1 295 ? -14.840 -4.431 24.051 1.00 52.84 295 HIS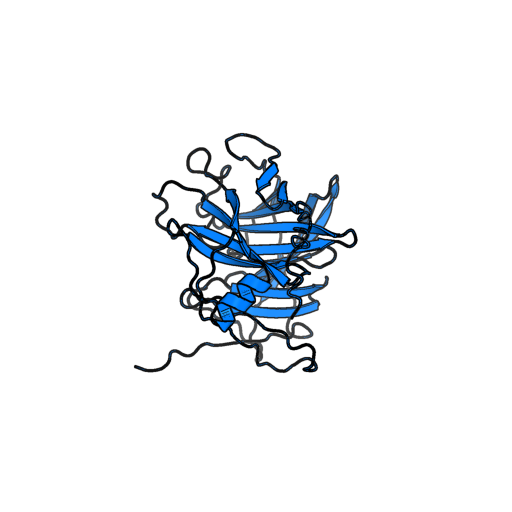 A CA 1
ATOM 2220 C C . HIS A 1 295 ? -15.990 -3.709 24.707 1.00 52.84 295 HIS A C 1
ATOM 2222 O O . HIS A 1 295 ? -15.942 -3.462 25.919 1.00 52.84 295 HIS A O 1
ATOM 2228 N N . ARG A 1 296 ? -16.900 -3.197 23.875 1.00 52.69 296 ARG A N 1
ATOM 2229 C CA . ARG A 1 296 ? -18.087 -2.524 24.357 1.00 52.69 296 ARG A CA 1
ATOM 2230 C C . ARG A 1 296 ? -18.748 -3.650 25.118 1.00 52.69 296 ARG A C 1
ATOM 2232 O O . ARG A 1 296 ? -19.262 -4.561 24.484 1.00 52.69 296 ARG A O 1
ATOM 2239 N N . ARG A 1 297 ? -18.533 -3.701 26.440 1.00 51.09 297 ARG A N 1
ATOM 2240 C CA . ARG A 1 297 ? -19.149 -4.707 27.292 1.00 51.09 297 ARG A CA 1
ATOM 2241 C C . ARG A 1 297 ? -20.604 -4.561 26.928 1.00 51.09 297 ARG A C 1
ATOM 2243 O O . ARG A 1 297 ? -21.138 -3.461 27.105 1.00 51.09 297 ARG A O 1
ATOM 2250 N N . GLU A 1 298 ? -21.165 -5.588 26.297 1.00 47.91 298 GLU A N 1
ATOM 2251 C CA . GLU A 1 298 ? -22.590 -5.592 26.044 1.00 47.91 298 GLU A CA 1
ATOM 2252 C C . GLU A 1 298 ? -23.225 -5.216 27.378 1.00 47.91 298 GLU A C 1
ATOM 2254 O O . GLU A 1 298 ? -22.822 -5.769 28.414 1.00 47.91 298 GLU A O 1
ATOM 2259 N N . PRO A 1 299 ? -24.056 -4.161 27.415 1.00 51.34 299 PRO A N 1
ATOM 2260 C CA . PRO A 1 299 ? -24.682 -3.779 28.661 1.00 51.34 299 PRO A CA 1
ATOM 2261 C C . PRO A 1 299 ? -25.350 -5.047 29.213 1.00 51.34 299 PRO A C 1
ATOM 2263 O O . PRO A 1 299 ? -26.094 -5.684 28.468 1.00 51.34 299 PRO A O 1
ATOM 2266 N N . PRO A 1 300 ? -25.070 -5.457 30.465 1.00 59.00 300 PRO A N 1
ATOM 2267 C CA . PRO A 1 300 ? -25.487 -6.757 31.006 1.00 59.00 300 PRO A CA 1
ATOM 2268 C C . PRO A 1 300 ? -27.009 -6.896 31.221 1.00 59.00 300 PRO A C 1
ATOM 2270 O O . PRO A 1 300 ? -27.456 -7.690 32.040 1.00 59.00 300 PRO A O 1
ATOM 2273 N N . TRP A 1 301 ? -27.828 -6.133 30.499 1.00 62.41 301 TRP A N 1
ATOM 2274 C CA . TRP A 1 301 ? -29.251 -5.952 30.744 1.00 62.41 301 TRP A CA 1
ATOM 2275 C C . TRP A 1 301 ? -30.070 -6.152 29.469 1.00 62.41 301 TRP A C 1
ATOM 2277 O O . TRP A 1 301 ? -30.684 -5.216 28.979 1.00 62.41 301 TRP A O 1
ATOM 2287 N N . LEU A 1 302 ? -30.100 -7.381 28.955 1.00 51.44 302 LEU A N 1
ATOM 2288 C CA . LEU A 1 302 ? -31.248 -7.931 28.222 1.00 51.44 302 LEU A CA 1
ATOM 2289 C C . LEU A 1 302 ? -31.413 -9.413 28.586 1.00 51.44 302 LEU A C 1
ATOM 2291 O O . LEU A 1 302 ? -31.489 -10.298 27.740 1.00 51.44 302 LEU A O 1
ATOM 2295 N N . GLY A 1 303 ? -31.477 -9.684 29.891 1.00 50.81 303 GLY A N 1
ATOM 2296 C CA . GLY A 1 303 ? -32.163 -10.870 30.384 1.00 50.81 303 GLY A CA 1
ATOM 2297 C C . GLY A 1 303 ? -33.662 -10.672 30.189 1.00 50.81 303 GLY A C 1
ATOM 2298 O O . GLY A 1 303 ? -34.344 -10.230 31.109 1.00 50.81 303 GLY A O 1
ATOM 2299 N N . PHE A 1 304 ? -34.173 -10.950 28.989 1.00 56.03 304 PHE A N 1
ATOM 2300 C CA . PHE A 1 304 ? -35.601 -11.197 28.819 1.00 56.03 304 PHE A CA 1
ATOM 2301 C C . PHE A 1 304 ? -35.901 -12.571 29.419 1.00 56.03 304 PHE A C 1
ATOM 2303 O O . PHE A 1 304 ? -35.737 -13.603 28.775 1.00 56.03 304 PHE A O 1
ATOM 2310 N N . SER A 1 305 ? -36.298 -12.576 30.688 1.00 54.91 305 SER A N 1
ATOM 2311 C CA . SER A 1 305 ? -37.077 -13.665 31.265 1.00 54.91 305 SER A CA 1
ATOM 2312 C C . SER A 1 305 ? -38.472 -13.639 30.636 1.00 54.91 305 SER A C 1
ATOM 2314 O O . SER A 1 305 ? -39.185 -12.644 30.796 1.00 54.91 305 SER A O 1
ATOM 2316 N N . ALA A 1 306 ? -38.822 -14.703 29.911 1.00 62.50 306 ALA A N 1
ATOM 2317 C CA . ALA A 1 306 ? -40.210 -15.087 29.661 1.00 62.50 306 ALA A CA 1
ATOM 2318 C C . ALA A 1 306 ? -40.726 -15.920 30.841 1.00 62.50 306 ALA A C 1
ATOM 2320 O O . ALA A 1 306 ? -39.904 -16.670 31.420 1.00 62.50 306 ALA A O 1
#

Secondary structure (DSSP, 8-state):
-PPPPPP-----TTTT---PEEE--EEEEE--EETTEES-EEE-SSEEEEEEEEEEEE-S-GGG----EEEE-TTSSEEEEE-SSEEEEEEEEE-GGG-EEEEEEEEEE-B-TTS-B---SS---EEEEEEEETTTEEEEEEEE-TTS--B--B--TTS-S-----B--BPPPB--TTTEEEEEEEE-TTS-EEEEEEE-S-TTS-SEEEEEEEE-HHHHHHHHHHTPPB--EEEEEEE-SSSSBTTB-EEEEEEEEEEE-TT--EEEEEEEEESS-TTEEEEEEEEEEE---------S------

Sequence (306 aa):
MSPTSLLFAAVLLGNVIGQGSVVQLEQESLPFLVNGTTGVTITSPIGDLMHIQTLRLASPDSSVLGMSSILVSTDGSELLAVSDSDFVTLALQPTICDRYNVSQATIYPALDPDGQPLIVEEAPSVAVDGRYCSGGRGDLTIAYSKENFVPEVLRDPSIPRADPKALVYSAGAFNSPGGYQPSALAELRNGDIMIALVQDGNFEVEGPALRIGYVTADELRQSIVCGGTLNPLIIADFKRSDGYVGWFKIAVQSGLAVREDINGQIFVYSMSDDLFDPSQTLLTTFEWKPKRRRHRREPPWLGFSA

pLDDT: mean 74.87, std 19.89, range [23.7, 96.81]

Radius of gyration: 19.71 Å; Cα contacts (8 Å, |Δi|>4): 706; chains: 1; bounding box: 59×52×56 Å

Organism: Perkinsus olseni (NCBI:txid3259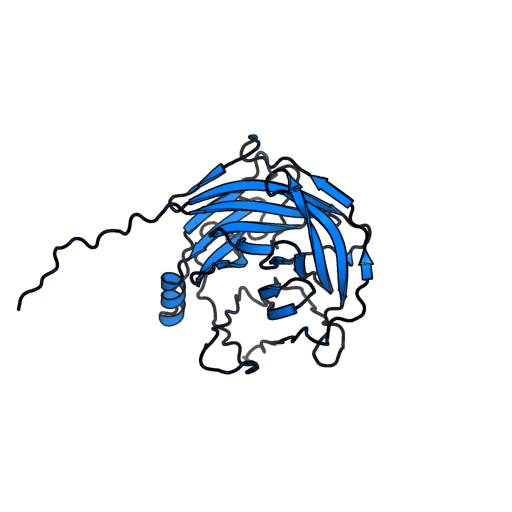7)

Nearest PDB structures (foldseek):
  6htn-assembly1_B  TM=4.382E-01  e=3.467E-01  Kordia periserrulae
  4cpk-assembly1_A  TM=6.318E-01  e=2.178E+00  Staphylococcus aureus subsp. aureus Mu50
  4bl2-assembly2_B  TM=7.161E-01  e=4.089E+00  Staphylococcus aureus
  6q9n-assembly2_B  TM=7.101E-01  e=5.316E+00  Staphylococcus aureus subsp. aureus Mu50

Foldseek 3Di:
DDPDDDDFAFDQQPPQFDPWDWFDKDKDWDFQDDLRDGQDWQFDPFWIWTFDTKMKIFGPDLQQFQFQAWEAAQARQWIWTDHQFWIKIFGWDADPPRDTDGPIIITTGCAGPVRHTDNDPDQARWEWDWNDHPPRHTRITIDGDPDLFDFAFDDDPVDPPDDSPRPGQRQQAAPDPPQWGFRYWEADPQRKIKTWTAHDPPLVDAFARIWIFIGGNVNRVCCRVVSHYDYTRTRDGQHASPSHSPPARFDSRKYWYWHQHPVRWIKIWIKGAGPVDSSIIMIIIITIGTDPPPPPPPPPPDPPDD

Mean predicted aligned error: 9.67 Å

Solvent-accessible surface area (backbone atoms only — not comparable to full-atom values): 17217 Å² total; per-residue (Å²): 136,78,86,81,83,84,85,84,60,80,64,71,47,90,80,60,69,57,91,53,48,79,48,75,70,49,75,46,83,47,83,54,40,55,80,82,36,67,77,43,67,41,75,34,98,59,26,34,40,32,57,67,47,31,34,41,39,32,37,95,52,67,75,79,31,60,38,23,18,30,41,50,13,60,84,58,46,27,35,43,31,35,27,65,57,26,35,34,37,33,36,34,42,78,53,80,88,88,31,70,44,76,79,43,36,34,40,27,72,34,54,44,98,87,66,45,75,50,81,56,94,70,73,35,53,41,42,51,52,64,54,45,38,72,90,72,40,54,56,51,42,60,37,72,23,79,80,91,47,50,70,43,65,66,80,60,90,87,57,74,88,86,67,89,73,59,46,65,39,70,56,37,59,70,61,42,90,87,56,38,39,82,33,24,51,23,64,44,99,84,54,25,36,39,32,34,30,21,44,52,90,62,82,83,59,90,63,46,55,38,31,37,25,37,42,49,41,66,59,51,53,48,18,55,76,68,67,29,64,44,72,54,48,72,46,41,74,46,39,40,64,82,83,26,51,39,104,40,47,74,34,74,42,27,10,26,26,51,40,58,43,97,86,68,50,34,36,39,37,38,30,24,27,25,72,87,44,63,55,28,34,37,45,33,36,27,40,47,47,68,48,77,72,71,72,75,68,71,73,93,77,77,80,77,79,129